Protein AF-0000000067177044 (afdb_homodimer)

InterPro domains:
  IPR000835 MarR-type HTH domain [PF12802] (48-107)
  IPR000835 MarR-type HTH domain [PS50995] (25-156)
  IPR000835 MarR-type HTH domain [SM00347] (41-144)
  IPR036388 Winged helix-like DNA-binding domain superfamily [G3DSA:1.10.10.10] (16-162)
  IPR036390 Winged helix DNA-binding domain superfamily [SSF46785] (15-159)
  IPR039422 Transcription regulators MarR/SlyA-like [PTHR33164] (33-154)

Radius of gyration: 21.57 Å; Cα contacts (8 Å, |Δi|>4): 455; chains: 2; bounding box: 46×56×61 Å

Sequence (340 aa):
MVGMIAGRTAGDMPGLDIAEERSWQNYLDSALRLYATLNRSLVDQHHLTLNDVRLLDYLDKSPTGSARMGDLADRLMSLPSRVTRQIRRLEVQNFVVRGASPEDGRGVVAKITDEGRAAVREAMVTYGQGVRTHFLGRLSRPQIAAMGENCRRISAALKNGAPPAKIGRVMVGMIAGRTAGDMPGLDIAEERSWQNYLDSALRLYATLNRSLVDQHHLTLNDVRLLDYLDKSPTGSARMGDLADRLMSLPSRVTRQIRRLEVQNFVVRGASPEDGRGVVAKITDEGRAAVREAMVTYGQGVRTHFLGRLSRPQIAAMGENCRRISAALKNGAPPAKIGRV

Nearest PDB structures (foldseek):
  3zmd-assembly2_D  TM=9.543E-01  e=7.341E-11  Streptomyces coelicolor
  3zpl-assembly2_E  TM=9.422E-01  e=3.771E-10  Streptomyces coelicolor
  3zpl-assembly2_F  TM=9.545E-01  e=5.678E-10  Streptomyces coelicolor
  3zpl-assembly1_B  TM=9.202E-01  e=4.494E-10  Streptomyces coelicolor
  8ylg-assembly1_B  TM=8.888E-01  e=1.186E-08  Burkholderia thailandensis

Structure (mmCIF, N/CA/C/O backbone):
data_AF-0000000067177044-model_v1
#
loop_
_entity.id
_entity.type
_entity.pdbx_description
1 polymer 'Transcriptional regulator, MarR family protein'
#
loop_
_atom_site.group_PDB
_atom_site.id
_atom_site.type_symbol
_atom_site.label_atom_id
_atom_site.label_alt_id
_atom_site.label_comp_id
_atom_site.label_asym_id
_atom_site.label_entity_id
_atom_site.label_seq_id
_atom_site.pdbx_PDB_ins_code
_atom_site.Cartn_x
_atom_site.Cartn_y
_atom_site.Cartn_z
_atom_site.occupancy
_atom_site.B_iso_or_equiv
_atom_site.auth_seq_id
_atom_site.auth_comp_id
_atom_site.auth_asym_id
_atom_site.auth_atom_id
_atom_site.pdbx_PDB_model_num
ATOM 1 N N . MET A 1 1 ? -11.531 -29.547 -12.43 1 47.31 1 MET A N 1
ATOM 2 C CA . MET A 1 1 ? -12.617 -29.453 -11.461 1 47.31 1 MET A CA 1
ATOM 3 C C . MET A 1 1 ? -12.383 -28.297 -10.5 1 47.31 1 MET A C 1
ATOM 5 O O . MET A 1 1 ? -11.312 -28.188 -9.898 1 47.31 1 MET A O 1
ATOM 9 N N . VAL A 1 2 ? -13.133 -27.203 -10.766 1 61.5 2 VAL A N 1
ATOM 10 C CA . VAL A 1 2 ? -12.945 -26.047 -9.906 1 61.5 2 VAL A CA 1
ATOM 11 C C . VAL A 1 2 ? -13.203 -26.422 -8.453 1 61.5 2 VAL A C 1
ATOM 13 O O . VAL A 1 2 ? -14.25 -26.984 -8.125 1 61.5 2 VAL A O 1
ATOM 16 N N . GLY A 1 3 ? -12.078 -26.625 -7.645 1 74.62 3 GLY A N 1
ATOM 17 C CA . GLY A 1 3 ? -12.188 -27.125 -6.285 1 74.62 3 GLY A CA 1
ATOM 18 C C . GLY A 1 3 ? -13.109 -26.281 -5.414 1 74.62 3 GLY A C 1
ATOM 19 O O . GLY A 1 3 ? -13.609 -25.234 -5.852 1 74.62 3 GLY A O 1
ATOM 20 N N . MET A 1 4 ? -13.844 -26.953 -4.488 1 83.69 4 MET A N 1
ATOM 21 C CA . MET A 1 4 ? -14.75 -26.281 -3.561 1 83.69 4 MET A CA 1
ATOM 22 C C . MET A 1 4 ? -14.031 -25.922 -2.268 1 83.69 4 MET A C 1
ATOM 24 O O . MET A 1 4 ? -13.148 -26.641 -1.814 1 83.69 4 MET A O 1
ATOM 28 N N . ILE A 1 5 ? -14.344 -24.828 -1.747 1 82.19 5 ILE A N 1
ATOM 29 C CA . ILE A 1 5 ? -13.891 -24.375 -0.436 1 82.19 5 ILE A CA 1
ATOM 30 C C . ILE A 1 5 ? -15.086 -24 0.428 1 82.19 5 ILE A C 1
ATOM 32 O O . ILE A 1 5 ? -15.75 -22.984 0.171 1 82.19 5 ILE A O 1
ATOM 36 N N . ALA A 1 6 ? -15.305 -24.781 1.523 1 83.56 6 ALA A N 1
ATOM 37 C CA . ALA A 1 6 ? -16.406 -24.547 2.447 1 83.56 6 ALA A CA 1
ATOM 38 C C . ALA A 1 6 ? -17.719 -24.344 1.691 1 83.56 6 ALA A C 1
ATOM 40 O O . ALA A 1 6 ? -18.453 -23.391 1.959 1 83.56 6 ALA A O 1
ATOM 41 N N . GLY A 1 7 ? -17.969 -25.094 0.681 1 86.62 7 GLY A N 1
ATOM 42 C CA . GLY A 1 7 ? -19.234 -25.094 -0.05 1 86.62 7 GLY A CA 1
ATOM 43 C C . GLY A 1 7 ? -19.281 -24.047 -1.15 1 86.62 7 GLY A C 1
ATOM 44 O O . GLY A 1 7 ? -20.328 -23.812 -1.744 1 86.62 7 GLY A O 1
ATOM 45 N N . ARG A 1 8 ? -18.156 -23.406 -1.364 1 88.56 8 ARG A N 1
ATOM 46 C CA . ARG A 1 8 ? -18.094 -22.359 -2.375 1 88.56 8 ARG A CA 1
ATOM 47 C C . ARG A 1 8 ? -16.984 -22.656 -3.389 1 88.56 8 ARG A C 1
ATOM 49 O O . ARG A 1 8 ? -16.016 -23.328 -3.076 1 88.56 8 ARG A O 1
ATOM 56 N N . THR A 1 9 ? -17.172 -22.062 -4.562 1 92.06 9 THR A N 1
ATOM 57 C CA . THR A 1 9 ? -16.219 -22.328 -5.641 1 92.06 9 THR A CA 1
ATOM 58 C C . THR A 1 9 ? -14.836 -21.766 -5.289 1 92.06 9 THR A C 1
ATOM 60 O O . THR A 1 9 ? -14.711 -20.609 -4.891 1 92.06 9 THR A O 1
ATOM 63 N N . ALA A 1 10 ? -13.852 -22.688 -5.41 1 93 10 ALA A N 1
ATOM 64 C CA . ALA A 1 10 ? -12.477 -22.297 -5.094 1 93 10 ALA A CA 1
ATOM 65 C C . ALA A 1 10 ? -11.961 -21.266 -6.082 1 93 10 ALA A C 1
ATOM 67 O O . ALA A 1 10 ? -12.203 -21.359 -7.285 1 93 10 ALA A O 1
ATOM 68 N N . GLY A 1 11 ? -11.258 -20.234 -5.551 1 92.19 11 GLY A N 1
ATOM 69 C CA . GLY A 1 11 ? -10.555 -19.281 -6.398 1 92.19 11 GLY A CA 1
ATOM 70 C C . GLY A 1 11 ? -9.18 -19.766 -6.816 1 92.19 11 GLY A C 1
ATOM 71 O O . GLY A 1 11 ? -8.828 -20.922 -6.602 1 92.19 11 GLY A O 1
ATOM 72 N N . ASP A 1 12 ? -8.508 -18.891 -7.445 1 90.5 12 ASP A N 1
ATOM 73 C CA . ASP A 1 12 ? -7.156 -19.219 -7.898 1 90.5 12 ASP A CA 1
ATOM 74 C C . ASP A 1 12 ? -6.16 -19.172 -6.742 1 90.5 12 ASP A C 1
ATOM 76 O O . ASP A 1 12 ? -5.152 -19.891 -6.758 1 90.5 12 ASP A O 1
ATOM 80 N N . MET A 1 13 ? -6.473 -18.328 -5.777 1 93.62 13 MET A N 1
ATOM 81 C CA . MET A 1 13 ? -5.621 -18.25 -4.594 1 93.62 13 MET A CA 1
ATOM 82 C C . MET A 1 13 ? -5.922 -19.406 -3.635 1 93.62 13 MET A C 1
ATOM 84 O O . MET A 1 13 ? -7.07 -19.594 -3.227 1 93.62 13 MET A O 1
ATOM 88 N N . PRO A 1 14 ? -4.871 -20.094 -3.293 1 94.06 14 PRO A N 1
ATOM 89 C CA . PRO A 1 14 ? -5.102 -21.25 -2.418 1 94.06 14 PRO A CA 1
ATOM 90 C C . PRO A 1 14 ? -5.828 -20.875 -1.128 1 94.06 14 PRO A C 1
ATOM 92 O O . PRO A 1 14 ? -5.445 -19.906 -0.456 1 94.06 14 PRO A O 1
ATOM 95 N N . GLY A 1 15 ? -6.898 -21.594 -0.844 1 94.25 15 GLY A N 1
ATOM 96 C CA . GLY A 1 15 ? -7.586 -21.469 0.43 1 94.25 15 GLY A CA 1
ATOM 97 C C . GLY A 1 15 ? -8.68 -20.406 0.409 1 94.25 15 GLY A C 1
ATOM 98 O O . GLY A 1 15 ? -9.367 -20.203 1.409 1 94.25 15 GLY A O 1
ATOM 99 N N . LEU A 1 16 ? -8.805 -19.766 -0.754 1 96.75 16 LEU A N 1
ATOM 100 C CA . LEU A 1 16 ? -9.82 -18.719 -0.847 1 96.75 16 LEU A CA 1
ATOM 101 C C . LEU A 1 16 ? -10.875 -19.078 -1.887 1 96.75 16 LEU A C 1
ATOM 103 O O . LEU A 1 16 ? -10.547 -19.594 -2.955 1 96.75 16 LEU A O 1
ATOM 107 N N . ASP A 1 17 ? -12.148 -18.844 -1.501 1 96.25 17 ASP A N 1
ATOM 108 C CA . ASP A 1 17 ? -13.156 -18.969 -2.551 1 96.25 17 ASP A CA 1
ATOM 109 C C . ASP A 1 17 ? -13.141 -17.734 -3.463 1 96.25 17 ASP A C 1
ATOM 111 O O . ASP A 1 17 ? -12.43 -16.766 -3.199 1 96.25 17 ASP A O 1
ATOM 115 N N . ILE A 1 18 ? -13.891 -17.75 -4.527 1 95.81 18 ILE A N 1
ATOM 116 C CA . ILE A 1 18 ? -13.844 -16.75 -5.582 1 95.81 18 ILE A CA 1
ATOM 117 C C . ILE A 1 18 ? -14.195 -15.375 -5.004 1 95.81 18 ILE A C 1
ATOM 119 O O . ILE A 1 18 ? -13.539 -14.375 -5.316 1 95.81 18 ILE A O 1
ATOM 123 N N . ALA A 1 19 ? -15.219 -15.328 -4.125 1 96.06 19 ALA A N 1
ATOM 124 C CA . ALA A 1 19 ? -15.656 -14.062 -3.545 1 96.06 19 ALA A CA 1
ATOM 125 C C . ALA A 1 19 ? -14.594 -13.484 -2.609 1 96.06 19 ALA A C 1
ATOM 127 O O . ALA A 1 19 ? -14.336 -12.281 -2.623 1 96.06 19 ALA A O 1
ATOM 128 N N . GLU A 1 20 ? -14.031 -14.367 -1.847 1 97.5 20 GLU A N 1
ATOM 129 C CA . GLU A 1 20 ? -12.953 -13.961 -0.95 1 97.5 20 GLU A CA 1
ATOM 130 C C . GLU A 1 20 ? -11.758 -13.43 -1.73 1 97.5 20 GLU A C 1
ATOM 132 O O . GLU A 1 20 ? -11.219 -12.375 -1.399 1 97.5 20 GLU A O 1
ATOM 137 N N . GLU A 1 21 ? -11.398 -14.164 -2.725 1 97.56 21 GLU A N 1
ATOM 138 C CA . GLU A 1 21 ? -10.273 -13.781 -3.566 1 97.56 21 GLU A CA 1
ATOM 139 C C . GLU A 1 21 ? -10.523 -12.438 -4.25 1 97.56 21 GLU A C 1
ATOM 141 O O . GLU A 1 21 ? -9.641 -11.578 -4.281 1 97.56 21 GLU A O 1
ATOM 146 N N . ARG A 1 22 ? -11.664 -12.281 -4.762 1 96.81 22 ARG A N 1
ATOM 147 C CA . ARG A 1 22 ? -12.016 -11.055 -5.465 1 96.81 22 ARG A CA 1
ATOM 148 C C . ARG A 1 22 ? -12 -9.859 -4.52 1 96.81 22 ARG A C 1
ATOM 150 O O . ARG A 1 22 ? -11.539 -8.773 -4.883 1 96.81 22 ARG A O 1
ATOM 157 N N . SER A 1 23 ? -12.492 -10.023 -3.312 1 98.25 23 SER A N 1
ATOM 158 C CA . SER A 1 23 ? -12.492 -8.953 -2.326 1 98.25 23 SER A CA 1
ATOM 159 C C . SER A 1 23 ? -11.07 -8.523 -1.977 1 98.25 23 SER A C 1
ATOM 161 O O . SER A 1 23 ? -10.773 -7.332 -1.921 1 98.25 23 SER A O 1
ATOM 163 N N . TRP A 1 24 ? -10.227 -9.492 -1.82 1 98.19 24 TRP A N 1
ATOM 164 C CA . TRP A 1 24 ? -8.828 -9.211 -1.52 1 98.19 24 TRP A CA 1
ATOM 165 C C . TRP A 1 24 ? -8.156 -8.492 -2.684 1 98.19 24 TRP A C 1
ATOM 167 O O . TRP A 1 24 ? -7.473 -7.48 -2.486 1 98.19 24 TRP A O 1
ATOM 177 N N . GLN A 1 25 ? -8.352 -9.016 -3.891 1 96.38 25 GLN A N 1
ATOM 178 C CA . GLN A 1 25 ? -7.727 -8.406 -5.066 1 96.38 25 GLN A CA 1
ATOM 179 C C . GLN A 1 25 ? -8.18 -6.961 -5.242 1 96.38 25 GLN A C 1
ATOM 181 O O . GLN A 1 25 ? -7.359 -6.086 -5.539 1 96.38 25 GLN A O 1
ATOM 186 N N . ASN A 1 26 ? -9.461 -6.715 -5.035 1 97.5 26 ASN A N 1
ATOM 187 C CA . ASN A 1 26 ? -9.977 -5.355 -5.137 1 97.5 26 ASN A CA 1
ATOM 188 C C . ASN A 1 26 ? -9.391 -4.449 -4.059 1 97.5 26 ASN A C 1
ATOM 190 O O . ASN A 1 26 ? -9.062 -3.293 -4.324 1 97.5 26 ASN A O 1
ATOM 194 N N . TYR A 1 27 ? -9.25 -5.004 -2.85 1 98.31 27 TYR A N 1
ATOM 195 C CA . TYR A 1 27 ? -8.656 -4.242 -1.761 1 98.31 27 TYR A CA 1
ATOM 196 C C . TYR A 1 27 ? -7.211 -3.871 -2.082 1 98.31 27 TYR A C 1
ATOM 198 O O . TYR A 1 27 ? -6.844 -2.695 -2.043 1 98.31 27 TYR A O 1
ATOM 206 N N . LEU A 1 28 ? -6.438 -4.852 -2.467 1 96.81 28 LEU A N 1
ATOM 207 C CA . LEU A 1 28 ? -5.02 -4.629 -2.742 1 96.81 28 LEU A CA 1
ATOM 208 C C . LEU A 1 28 ? -4.84 -3.684 -3.926 1 96.81 28 LEU A C 1
ATOM 210 O O . LEU A 1 28 ? -4.027 -2.756 -3.867 1 96.81 28 LEU A O 1
ATOM 214 N N . ASP A 1 29 ? -5.613 -3.918 -4.988 1 94.81 29 ASP A N 1
ATOM 215 C CA . ASP A 1 29 ? -5.531 -3.062 -6.168 1 94.81 29 ASP A CA 1
ATOM 216 C C . ASP A 1 29 ? -5.867 -1.613 -5.82 1 94.81 29 ASP A C 1
ATOM 218 O O . ASP A 1 29 ? -5.168 -0.691 -6.242 1 94.81 29 ASP A O 1
ATOM 222 N N . SER A 1 30 ? -6.934 -1.377 -5.062 1 97.25 30 SER A N 1
ATOM 223 C CA . SER A 1 30 ? -7.316 -0.027 -4.66 1 97.25 30 SER A CA 1
ATOM 224 C C . SER A 1 30 ? -6.227 0.628 -3.82 1 97.25 30 SER A C 1
ATOM 226 O O . SER A 1 30 ? -5.91 1.804 -4.012 1 97.25 30 SER A O 1
ATOM 228 N N . ALA A 1 31 ? -5.656 -0.16 -2.889 1 96.81 31 ALA A N 1
ATOM 229 C CA . ALA A 1 31 ? -4.621 0.364 -2.002 1 96.81 31 ALA A CA 1
ATOM 230 C C . ALA A 1 31 ? -3.387 0.794 -2.793 1 96.81 31 ALA A C 1
ATOM 232 O O . ALA A 1 31 ? -2.869 1.896 -2.596 1 96.81 31 ALA A O 1
ATOM 233 N N . LEU A 1 32 ? -2.926 -0.027 -3.715 1 93.94 32 LEU A N 1
ATOM 234 C CA . LEU A 1 32 ? -1.718 0.241 -4.488 1 93.94 32 LEU A CA 1
ATOM 235 C C . LEU A 1 32 ? -1.943 1.386 -5.469 1 93.94 32 LEU A C 1
ATOM 237 O O . LEU A 1 32 ? -1.104 2.281 -5.59 1 93.94 32 LEU A O 1
ATOM 241 N N . ARG A 1 33 ? -3.072 1.399 -6.121 1 94.25 33 ARG A N 1
ATOM 242 C CA . ARG A 1 33 ? -3.363 2.443 -7.098 1 94.25 33 ARG A CA 1
ATOM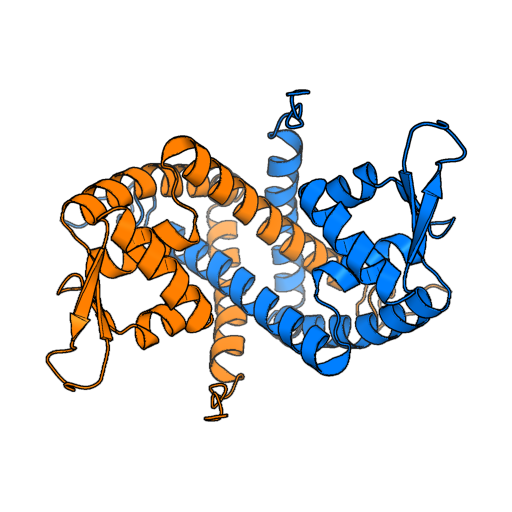 243 C C . ARG A 1 33 ? -3.568 3.791 -6.414 1 94.25 33 ARG A C 1
ATOM 245 O O . ARG A 1 33 ? -3.076 4.816 -6.895 1 94.25 33 ARG A O 1
ATOM 252 N N . LEU A 1 34 ? -4.281 3.766 -5.328 1 96.69 34 LEU A N 1
ATOM 253 C CA . LEU A 1 34 ? -4.539 5.008 -4.605 1 96.69 34 LEU A CA 1
ATOM 254 C C . LEU A 1 34 ? -3.244 5.586 -4.043 1 96.69 34 LEU A C 1
ATOM 256 O O . LEU A 1 34 ? -2.992 6.789 -4.168 1 96.69 34 LEU A O 1
ATOM 260 N N . TYR A 1 35 ? -2.463 4.742 -3.441 1 95.44 35 TYR A N 1
ATOM 261 C CA . TYR A 1 35 ? -1.178 5.195 -2.92 1 95.44 35 TYR A CA 1
ATOM 262 C C . TYR A 1 35 ? -0.325 5.805 -4.027 1 95.44 35 TYR A C 1
ATOM 264 O O . TYR A 1 35 ? 0.216 6.902 -3.869 1 95.44 35 TYR A O 1
ATOM 272 N N . ALA A 1 36 ? -0.236 5.133 -5.168 1 93.56 36 ALA A N 1
ATOM 273 C CA . ALA A 1 36 ? 0.574 5.602 -6.289 1 93.56 36 ALA A CA 1
ATOM 274 C C . ALA A 1 36 ? 0.06 6.938 -6.816 1 93.56 36 ALA A C 1
ATOM 276 O O . ALA A 1 36 ? 0.848 7.84 -7.113 1 93.56 36 ALA A O 1
ATOM 277 N N . THR A 1 37 ? -1.204 7.035 -6.941 1 96 37 THR A N 1
ATOM 278 C CA . THR A 1 37 ? -1.822 8.25 -7.465 1 96 37 THR A CA 1
ATOM 279 C C . THR A 1 37 ? -1.559 9.438 -6.539 1 96 37 THR A C 1
ATOM 281 O O . THR A 1 37 ? -1.145 10.5 -6.992 1 96 37 THR A O 1
ATOM 284 N N . LEU A 1 38 ? -1.763 9.25 -5.242 1 97.62 38 LEU A N 1
ATOM 285 C CA . LEU A 1 38 ? -1.533 10.32 -4.27 1 97.62 38 LEU A CA 1
ATOM 286 C C . LEU A 1 38 ? -0.053 10.68 -4.195 1 97.62 38 LEU A C 1
ATOM 288 O O . LEU A 1 38 ? 0.302 11.852 -4.133 1 97.62 38 LEU A O 1
ATOM 292 N N . ASN A 1 39 ? 0.766 9.656 -4.23 1 96.62 39 ASN A N 1
ATOM 293 C CA . ASN A 1 39 ? 2.207 9.883 -4.195 1 96.62 39 ASN A CA 1
ATOM 294 C C . ASN A 1 39 ? 2.678 10.68 -5.41 1 96.62 39 ASN A C 1
ATOM 296 O O . ASN A 1 39 ? 3.451 11.625 -5.27 1 96.62 39 ASN A O 1
ATOM 300 N N . ARG A 1 40 ? 2.197 10.32 -6.543 1 95.25 40 ARG A N 1
ATOM 301 C CA . ARG A 1 40 ? 2.584 11 -7.773 1 95.25 40 ARG A CA 1
ATOM 302 C C . ARG A 1 40 ? 2.193 12.477 -7.73 1 95.25 40 ARG A C 1
ATOM 304 O O . ARG A 1 40 ? 2.99 13.344 -8.086 1 95.25 40 ARG A O 1
ATOM 311 N N . SER A 1 41 ? 1.023 12.758 -7.305 1 97.44 41 SER A N 1
ATOM 312 C CA . SER A 1 41 ? 0.556 14.133 -7.207 1 97.44 41 SER A CA 1
ATOM 313 C C . SER A 1 41 ? 1.433 14.953 -6.262 1 97.44 41 SER A C 1
ATOM 315 O O . SER A 1 41 ? 1.793 16.094 -6.57 1 97.44 41 SER A O 1
ATOM 317 N N . LEU A 1 42 ? 1.845 14.391 -5.172 1 98.44 42 LEU A N 1
ATOM 318 C CA . LEU A 1 42 ? 2.67 15.07 -4.18 1 98.44 42 LEU A CA 1
ATOM 319 C C . LEU A 1 42 ? 4.082 15.305 -4.711 1 98.44 42 LEU A C 1
ATOM 321 O O . LEU A 1 42 ? 4.645 16.391 -4.543 1 98.44 42 LEU A O 1
ATOM 325 N N . VAL A 1 43 ? 4.59 14.297 -5.375 1 97.81 43 VAL A N 1
ATOM 326 C CA . VAL A 1 43 ? 5.934 14.422 -5.926 1 97.81 43 VAL A CA 1
ATOM 327 C C . VAL A 1 43 ? 5.945 15.469 -7.035 1 97.81 43 VAL A C 1
ATOM 329 O O . VAL A 1 43 ? 6.816 16.344 -7.059 1 97.81 43 VAL A O 1
ATOM 332 N N . ASP A 1 44 ? 4.957 15.367 -7.898 1 97.56 44 ASP A N 1
ATOM 333 C CA . ASP A 1 44 ? 4.898 16.266 -9.047 1 97.56 44 ASP A CA 1
ATOM 334 C C . ASP A 1 44 ? 4.738 17.719 -8.594 1 97.56 44 ASP A C 1
ATOM 336 O O . ASP A 1 44 ? 5.371 18.609 -9.156 1 97.56 44 ASP A O 1
ATOM 340 N N . GLN A 1 45 ? 4.012 17.984 -7.586 1 98.25 45 GLN A N 1
ATOM 341 C CA . GLN A 1 45 ? 3.633 19.344 -7.242 1 98.25 45 GLN A CA 1
ATOM 342 C C . GLN A 1 45 ? 4.531 19.906 -6.141 1 98.25 45 GLN A C 1
ATOM 344 O O . GLN A 1 45 ? 4.766 21.109 -6.078 1 98.25 45 GLN A O 1
ATOM 349 N N . HIS A 1 46 ? 5.07 19 -5.25 1 98.5 46 HIS A N 1
ATOM 350 C CA . HIS A 1 46 ? 5.73 19.516 -4.051 1 98.5 46 HIS A CA 1
ATOM 351 C C . HIS A 1 46 ? 7.125 18.906 -3.895 1 98.5 46 HIS A C 1
ATOM 353 O O . HIS A 1 46 ? 7.871 19.297 -2.99 1 98.5 46 HIS A O 1
ATOM 359 N N . HIS A 1 47 ? 7.457 17.938 -4.723 1 98 47 HIS A N 1
ATOM 360 C CA . HIS A 1 47 ? 8.727 17.219 -4.641 1 98 47 HIS A CA 1
ATOM 361 C C . HIS A 1 47 ? 8.883 16.516 -3.295 1 98 47 HIS A C 1
ATOM 363 O O . HIS A 1 47 ? 9.977 16.5 -2.725 1 98 47 HIS A O 1
ATOM 369 N N . LEU A 1 48 ? 7.781 16.109 -2.713 1 98.62 48 LEU A N 1
ATOM 370 C CA . LEU A 1 48 ? 7.699 15.297 -1.503 1 98.62 48 LEU A CA 1
ATOM 371 C C . LEU A 1 48 ? 6.938 14 -1.766 1 98.62 48 LEU A C 1
ATOM 373 O O . LEU A 1 48 ? 5.906 14.008 -2.443 1 98.62 48 LEU A O 1
ATOM 377 N N . THR A 1 49 ? 7.414 12.875 -1.281 1 97.81 49 THR A N 1
ATOM 378 C CA . THR A 1 49 ? 6.648 11.633 -1.329 1 97.81 49 THR A CA 1
ATOM 379 C C . THR A 1 49 ? 5.527 11.648 -0.293 1 97.81 49 THR A C 1
ATOM 381 O O . THR A 1 49 ? 5.523 12.484 0.61 1 97.81 49 THR A O 1
ATOM 384 N N . LEU A 1 50 ? 4.637 10.742 -0.439 1 97.5 50 LEU A N 1
ATOM 385 C CA . LEU A 1 50 ? 3.584 10.594 0.562 1 97.5 50 LEU A CA 1
ATOM 386 C C . LEU A 1 50 ? 4.18 10.32 1.938 1 97.5 50 LEU A C 1
ATOM 388 O O . LEU A 1 50 ? 3.717 10.867 2.941 1 97.5 50 LEU A O 1
ATOM 392 N N . ASN A 1 51 ? 5.211 9.539 1.964 1 96.69 51 ASN A N 1
ATOM 393 C CA . ASN A 1 51 ? 5.867 9.234 3.23 1 96.69 51 ASN A CA 1
ATOM 394 C C . ASN A 1 51 ? 6.527 10.477 3.832 1 96.69 51 ASN A C 1
ATOM 396 O O . ASN A 1 51 ? 6.562 10.633 5.055 1 96.69 51 ASN A O 1
ATOM 400 N N . ASP A 1 52 ? 7.078 11.328 2.977 1 98.19 52 ASP A N 1
ATOM 401 C CA . ASP A 1 52 ? 7.633 12.594 3.447 1 98.19 52 ASP A CA 1
ATOM 402 C C . ASP A 1 52 ? 6.555 13.461 4.09 1 98.19 52 ASP A C 1
ATOM 404 O O . ASP A 1 52 ? 6.758 14.016 5.172 1 98.19 52 ASP A O 1
ATOM 408 N N . VAL A 1 53 ? 5.461 13.539 3.414 1 98.44 53 VAL A N 1
ATOM 409 C CA . VAL A 1 53 ? 4.355 14.375 3.875 1 98.44 53 VAL A CA 1
ATOM 410 C C . VAL A 1 53 ? 3.828 13.852 5.207 1 98.44 53 VAL A C 1
ATOM 412 O O . VAL A 1 53 ? 3.576 14.625 6.133 1 98.44 53 VAL A O 1
ATOM 415 N N . ARG A 1 54 ? 3.703 12.594 5.328 1 97.12 54 ARG A N 1
ATOM 416 C CA . ARG A 1 54 ? 3.227 11.984 6.566 1 97.12 54 ARG A CA 1
ATOM 417 C C . ARG A 1 54 ? 4.203 12.242 7.711 1 97.12 54 ARG A C 1
ATOM 419 O O . ARG A 1 54 ? 3.785 12.555 8.828 1 97.12 54 ARG A O 1
ATOM 426 N N . LEU A 1 55 ? 5.441 12.117 7.422 1 97.88 55 LEU A N 1
ATOM 427 C CA . LEU A 1 55 ? 6.473 12.359 8.43 1 97.88 55 LEU A CA 1
ATOM 428 C C . LEU A 1 55 ? 6.449 13.812 8.891 1 97.88 55 LEU A C 1
ATOM 430 O O . LEU A 1 55 ? 6.395 14.086 10.086 1 97.88 55 LEU A O 1
ATOM 434 N N . LEU A 1 56 ? 6.488 14.719 7.957 1 98.62 56 LEU A N 1
ATOM 435 C CA . LEU A 1 56 ? 6.516 16.141 8.273 1 98.62 56 LEU A CA 1
ATOM 436 C C . LEU A 1 56 ? 5.234 16.562 8.977 1 98.62 56 LEU A C 1
ATOM 438 O O . LEU A 1 56 ? 5.266 17.422 9.867 1 98.62 56 LEU A O 1
ATOM 442 N N . ASP A 1 57 ? 4.168 15.977 8.547 1 98.12 57 ASP A N 1
ATOM 443 C CA . ASP A 1 57 ? 2.891 16.297 9.18 1 98.12 57 ASP A CA 1
ATOM 444 C C . ASP A 1 57 ? 2.887 15.859 10.648 1 98.12 57 ASP A C 1
ATOM 446 O O . ASP A 1 57 ? 2.361 16.578 11.508 1 98.12 57 ASP A O 1
ATOM 450 N N . TYR A 1 58 ? 3.434 14.734 10.914 1 96.75 58 TYR A N 1
ATOM 451 C CA . TYR A 1 58 ? 3.541 14.258 12.289 1 96.75 58 TYR A CA 1
ATOM 452 C C . TYR A 1 58 ? 4.371 15.211 13.141 1 96.75 58 TYR A C 1
ATOM 454 O O . TYR A 1 58 ? 3.982 15.547 14.258 1 96.75 58 TYR A O 1
ATOM 462 N N . LEU A 1 59 ? 5.449 15.633 12.609 1 98 59 LEU A N 1
ATOM 463 C CA . LEU A 1 59 ? 6.301 16.578 13.328 1 98 59 LEU A CA 1
ATOM 464 C C . LEU A 1 59 ? 5.582 17.906 13.531 1 98 59 LEU A C 1
ATOM 466 O O . LEU A 1 59 ? 5.637 18.484 14.617 1 98 59 LEU A O 1
ATOM 470 N N . ASP A 1 60 ? 4.922 18.359 12.508 1 97.75 60 ASP A N 1
ATOM 471 C CA . ASP A 1 60 ? 4.242 19.656 12.547 1 97.75 60 ASP A CA 1
ATOM 472 C C . ASP A 1 60 ? 3.16 19.672 13.625 1 97.75 60 ASP A C 1
ATOM 474 O O . ASP A 1 60 ? 2.895 20.703 14.234 1 97.75 60 ASP A O 1
ATOM 478 N N . LYS A 1 61 ? 2.607 18.562 13.891 1 94.94 61 LYS A N 1
ATOM 479 C CA . LYS A 1 61 ? 1.494 18.484 14.828 1 94.94 61 LYS A CA 1
ATOM 480 C C . LYS A 1 61 ? 1.985 18.141 16.234 1 94.94 61 LYS A C 1
ATOM 482 O O . LYS A 1 61 ? 1.216 18.188 17.203 1 94.94 61 LYS A O 1
ATOM 487 N N . SER A 1 62 ? 3.182 17.781 16.328 1 94.94 62 SER A N 1
ATOM 488 C CA . SER A 1 62 ? 3.756 17.531 17.641 1 94.94 62 SER A CA 1
ATOM 489 C C . SER A 1 62 ? 3.898 18.828 18.438 1 94.94 62 SER A C 1
ATOM 491 O O . SER A 1 62 ? 4.242 19.875 17.875 1 94.94 62 SER A O 1
ATOM 493 N N . PRO A 1 63 ? 3.691 18.75 19.734 1 93.94 63 PRO A N 1
ATOM 494 C CA . PRO A 1 63 ? 3.779 19.953 20.562 1 93.94 63 PRO A CA 1
ATOM 495 C C . PRO A 1 63 ? 5.133 20.656 20.438 1 93.94 63 PRO A C 1
ATOM 497 O O . PRO A 1 63 ? 5.199 21.875 20.438 1 93.94 63 PRO A O 1
ATOM 500 N N . THR A 1 64 ? 6.23 20 20.281 1 92.88 64 THR A N 1
ATOM 501 C CA . THR A 1 64 ? 7.57 20.562 20.25 1 92.88 64 THR A CA 1
ATOM 502 C C . THR A 1 64 ? 8.086 20.641 18.812 1 92.88 64 THR A C 1
ATOM 504 O O . THR A 1 64 ? 9.195 21.125 18.562 1 92.88 64 THR A O 1
ATOM 507 N N . GLY A 1 65 ? 7.297 20.141 17.859 1 96.94 65 GLY A N 1
ATOM 508 C CA . GLY A 1 65 ? 7.758 20.062 16.484 1 96.94 65 GLY A CA 1
ATOM 509 C C . GLY A 1 65 ? 8.867 19.047 16.297 1 96.94 65 GLY A C 1
ATOM 510 O O . GLY A 1 65 ? 9.633 19.125 15.328 1 96.94 65 GLY A O 1
ATOM 511 N N . SER A 1 66 ? 8.977 18.125 17.281 1 95.94 66 SER A N 1
ATOM 512 C CA . SER A 1 66 ? 10.078 17.172 17.25 1 95.94 66 SER A CA 1
ATOM 513 C C . SER A 1 66 ? 9.602 15.773 17.656 1 95.94 66 SER A C 1
ATOM 515 O O . SER A 1 66 ? 8.523 15.617 18.219 1 95.94 66 SER A O 1
ATOM 517 N N . ALA A 1 67 ? 10.328 14.75 17.203 1 95.88 67 ALA A N 1
ATOM 518 C CA . ALA A 1 67 ? 10.078 13.359 17.578 1 95.88 67 ALA A CA 1
ATOM 519 C C . ALA A 1 67 ? 11.367 12.539 17.547 1 95.88 67 ALA A C 1
ATOM 521 O O . ALA A 1 67 ? 12.266 12.82 16.75 1 95.88 67 ALA A O 1
ATOM 522 N N . ARG A 1 68 ? 11.391 11.547 18.438 1 93.88 68 ARG A N 1
ATOM 523 C CA . ARG A 1 68 ? 12.5 10.602 18.391 1 93.88 68 ARG A CA 1
ATOM 524 C C . ARG A 1 68 ? 12.461 9.781 17.094 1 93.88 68 ARG A C 1
ATOM 526 O O . ARG A 1 68 ? 11.383 9.43 16.609 1 93.88 68 ARG A O 1
ATOM 533 N N . MET A 1 69 ? 13.688 9.453 16.672 1 93.75 69 MET A N 1
ATOM 534 C CA . MET A 1 69 ? 13.805 8.68 15.43 1 93.75 69 MET A CA 1
ATOM 535 C C . MET A 1 69 ? 13.039 7.367 15.539 1 93.75 69 MET A C 1
ATOM 537 O O . MET A 1 69 ? 12.359 6.961 14.586 1 93.75 69 MET A O 1
ATOM 541 N N . GLY A 1 70 ? 13.102 6.719 16.641 1 91.94 70 GLY A N 1
ATOM 542 C CA . GLY A 1 70 ? 12.375 5.477 16.859 1 91.94 70 GLY A CA 1
ATOM 543 C C . GLY A 1 70 ? 10.867 5.648 16.797 1 91.94 70 GLY A C 1
ATOM 544 O O . GLY A 1 70 ? 10.164 4.805 16.25 1 91.94 70 GLY A O 1
ATOM 545 N N . ASP A 1 71 ? 10.391 6.793 17.344 1 92.38 71 ASP A N 1
ATOM 546 C CA . ASP A 1 71 ? 8.961 7.094 17.328 1 92.38 71 ASP A CA 1
ATOM 547 C C . ASP A 1 71 ? 8.477 7.336 15.906 1 92.38 71 ASP A C 1
ATOM 549 O O . ASP A 1 71 ? 7.359 6.945 15.547 1 92.38 71 ASP A O 1
ATOM 553 N N . LEU A 1 72 ? 9.273 7.984 15.125 1 94.69 72 LEU A N 1
ATOM 554 C CA . LEU A 1 72 ? 8.945 8.227 13.719 1 94.69 72 LEU A CA 1
ATOM 555 C C . LEU A 1 72 ? 8.836 6.914 12.953 1 94.69 72 LEU A C 1
ATOM 557 O O . LEU A 1 72 ? 7.902 6.723 12.172 1 94.69 72 LEU A O 1
ATOM 561 N N . ALA A 1 73 ? 9.789 6.023 13.195 1 93.31 73 ALA A N 1
ATOM 562 C CA . ALA A 1 73 ? 9.766 4.719 12.547 1 93.31 73 ALA A CA 1
ATOM 563 C C . ALA A 1 73 ? 8.5 3.945 12.898 1 93.31 73 ALA A C 1
ATOM 565 O O . ALA A 1 73 ? 7.844 3.381 12.023 1 93.31 73 ALA A O 1
ATOM 566 N N . ASP A 1 74 ? 8.102 4 14.188 1 88.38 74 ASP A N 1
ATOM 567 C CA . ASP A 1 74 ? 6.906 3.311 14.656 1 88.38 74 ASP A CA 1
ATOM 568 C C . ASP A 1 74 ? 5.648 3.91 14.039 1 88.38 74 ASP A C 1
ATOM 570 O O . ASP A 1 74 ? 4.777 3.18 13.562 1 88.38 74 ASP A O 1
ATOM 574 N N . ARG A 1 75 ? 5.605 5.211 13.992 1 88.69 75 ARG A N 1
ATOM 575 C CA . ARG A 1 75 ? 4.434 5.922 13.492 1 88.69 75 ARG A CA 1
ATOM 576 C C . ARG A 1 75 ? 4.246 5.684 12 1 88.69 75 ARG A C 1
ATOM 578 O O . ARG A 1 75 ? 3.115 5.551 11.523 1 88.69 75 ARG A O 1
ATOM 585 N N . LEU A 1 76 ? 5.297 5.625 11.281 1 91.38 76 LEU A N 1
ATOM 586 C CA . LEU A 1 76 ? 5.238 5.504 9.828 1 91.38 76 LEU A CA 1
ATOM 587 C C . LEU A 1 76 ? 5.27 4.039 9.406 1 91.38 76 LEU A C 1
ATOM 589 O O . LEU A 1 76 ? 5.242 3.736 8.211 1 91.38 76 LEU A O 1
ATOM 593 N N . MET A 1 77 ? 5.414 3.172 10.391 1 84.25 77 MET A N 1
ATOM 594 C CA . MET A 1 77 ? 5.527 1.747 10.094 1 84.25 77 MET A CA 1
ATOM 595 C C . MET A 1 77 ? 6.656 1.488 9.102 1 84.25 77 MET A C 1
ATOM 597 O O . MET A 1 77 ? 6.465 0.79 8.102 1 84.25 77 MET A O 1
ATOM 601 N N . SER A 1 78 ? 7.766 2.062 9.398 1 89.81 78 SER A N 1
ATOM 602 C CA . SER A 1 78 ? 8.945 2.014 8.539 1 89.81 78 SER A CA 1
ATOM 603 C C . SER A 1 78 ? 10.164 1.502 9.305 1 89.81 78 SER A C 1
ATOM 605 O O . SER A 1 78 ? 10.234 1.622 10.523 1 89.81 78 SER A O 1
ATOM 607 N N . LEU A 1 79 ? 11.109 0.897 8.586 1 87.38 79 LEU A N 1
ATOM 608 C CA . LEU A 1 79 ? 12.383 0.495 9.188 1 87.38 79 LEU A CA 1
ATOM 609 C C . LEU A 1 79 ? 13.188 1.713 9.617 1 87.38 79 LEU A C 1
ATOM 611 O O . LEU A 1 79 ? 13.211 2.727 8.922 1 87.38 79 LEU A O 1
ATOM 615 N N . PRO A 1 80 ? 13.82 1.563 10.773 1 91.81 80 PRO A N 1
ATOM 616 C CA . PRO A 1 80 ? 14.648 2.68 11.242 1 91.81 80 PRO A CA 1
ATOM 617 C C . PRO A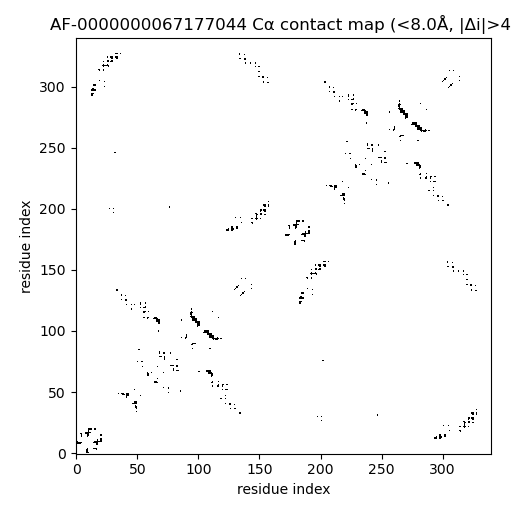 1 80 ? 15.648 3.156 10.195 1 91.81 80 PRO A C 1
ATOM 619 O O . PRO A 1 80 ? 15.867 4.363 10.047 1 91.81 80 PRO A O 1
ATOM 622 N N . SER A 1 81 ? 16.188 2.223 9.469 1 93.88 81 SER A N 1
ATOM 623 C CA . SER A 1 81 ? 17.156 2.57 8.438 1 93.88 81 SER A CA 1
ATOM 624 C C . SER A 1 81 ? 16.531 3.441 7.359 1 93.88 81 SER A C 1
ATOM 626 O O . SER A 1 81 ? 17.172 4.371 6.855 1 93.88 81 SER A O 1
ATOM 628 N N . ARG A 1 82 ? 15.273 3.168 6.992 1 93.44 82 ARG A N 1
ATOM 629 C CA . ARG A 1 82 ? 14.555 3.945 5.984 1 93.44 82 ARG A CA 1
ATOM 630 C C . ARG A 1 82 ? 14.219 5.34 6.504 1 93.44 82 ARG A C 1
ATOM 632 O O . ARG A 1 82 ? 14.328 6.324 5.77 1 93.44 82 ARG A O 1
ATOM 639 N N . VAL A 1 83 ? 13.82 5.402 7.773 1 96.06 83 VAL A N 1
ATOM 640 C CA . VAL A 1 83 ? 13.508 6.688 8.391 1 96.06 83 VAL A CA 1
ATOM 641 C C . VAL A 1 83 ? 14.766 7.551 8.453 1 96.06 83 VAL A C 1
ATOM 643 O O . VAL A 1 83 ? 14.711 8.75 8.188 1 96.06 83 VAL A O 1
ATOM 646 N N . THR A 1 84 ? 15.859 6.926 8.828 1 96.44 84 THR A N 1
ATOM 647 C CA . THR A 1 84 ? 17.125 7.648 8.891 1 96.44 84 THR A CA 1
ATOM 648 C C . THR A 1 84 ? 17.469 8.242 7.527 1 96.44 84 THR A C 1
ATOM 650 O O . THR A 1 84 ? 17.828 9.422 7.434 1 96.44 84 THR A O 1
ATOM 653 N N . ARG A 1 85 ? 17.297 7.473 6.523 1 97.19 85 ARG A N 1
ATOM 654 C CA . ARG A 1 85 ? 17.578 7.949 5.172 1 97.19 85 ARG A CA 1
ATOM 655 C C . ARG A 1 85 ? 16.625 9.055 4.773 1 97.19 85 ARG A C 1
ATOM 657 O O . ARG A 1 85 ? 17.016 10.047 4.152 1 97.19 85 ARG A O 1
ATOM 664 N N . GLN A 1 86 ? 15.43 8.891 5.082 1 97.44 86 GLN A N 1
ATOM 665 C CA . GLN A 1 86 ? 14.398 9.891 4.793 1 97.44 86 GLN A CA 1
ATOM 666 C C . GLN A 1 86 ? 14.695 11.211 5.5 1 97.44 86 GLN A C 1
ATOM 668 O O . GLN A 1 86 ? 14.633 12.273 4.891 1 97.44 86 GLN A O 1
ATOM 673 N N . ILE A 1 87 ? 15.039 11.141 6.738 1 97.94 87 ILE A N 1
ATOM 674 C CA . ILE A 1 87 ? 15.344 12.32 7.539 1 97.94 87 ILE A CA 1
ATOM 675 C C . ILE A 1 87 ? 16.594 13.008 6.988 1 97.94 87 ILE A C 1
ATOM 677 O O . ILE A 1 87 ? 16.641 14.242 6.914 1 97.94 87 ILE A O 1
ATOM 681 N N . ARG A 1 88 ? 17.562 12.234 6.648 1 97.69 88 ARG A N 1
ATOM 682 C CA . ARG A 1 88 ? 18.766 12.805 6.059 1 97.69 88 ARG A CA 1
ATOM 683 C C . ARG A 1 88 ? 18.438 13.602 4.801 1 97.69 88 ARG A C 1
ATOM 685 O O . ARG A 1 88 ? 18.938 14.711 4.609 1 97.69 88 ARG A O 1
ATOM 692 N N . ARG A 1 89 ? 17.609 13.055 3.973 1 98.12 89 ARG A N 1
ATOM 693 C CA . ARG A 1 89 ? 17.203 13.734 2.748 1 98.12 89 ARG A CA 1
ATOM 694 C C . ARG A 1 89 ? 16.453 15.031 3.062 1 98.12 89 ARG A C 1
ATOM 696 O O . ARG A 1 89 ? 16.719 16.062 2.459 1 98.12 89 ARG A O 1
ATOM 703 N N . LEU A 1 90 ? 15.562 14.969 4.004 1 98.5 90 LEU A N 1
ATOM 704 C CA . LEU A 1 90 ? 14.758 16.125 4.383 1 98.5 90 LEU A CA 1
ATOM 705 C C . LEU A 1 90 ? 15.617 17.188 5.059 1 98.5 90 LEU A C 1
ATOM 707 O O . LEU A 1 90 ? 15.328 18.375 4.953 1 98.5 90 LEU A O 1
ATOM 711 N N . GLU A 1 91 ? 16.625 16.734 5.742 1 98.38 91 GLU A N 1
ATOM 712 C CA . GLU A 1 91 ? 17.578 17.656 6.371 1 98.38 91 GLU A CA 1
ATOM 713 C C . GLU A 1 91 ? 18.359 18.438 5.324 1 98.38 91 GLU A C 1
ATOM 715 O O . GLU A 1 91 ? 18.562 19.656 5.469 1 98.38 91 GLU A O 1
ATOM 720 N N . VAL A 1 92 ? 18.781 17.766 4.309 1 98.06 92 VAL A N 1
ATOM 721 C CA . VAL A 1 92 ? 19.484 18.406 3.203 1 98.06 92 VAL A CA 1
ATOM 722 C C . VAL A 1 92 ? 18.594 19.469 2.566 1 98.06 92 VAL A C 1
ATOM 724 O O . VAL A 1 92 ? 19.062 20.516 2.135 1 98.06 92 VAL A O 1
ATOM 727 N N . GLN A 1 93 ? 17.281 19.25 2.586 1 98 93 GLN A N 1
ATOM 728 C CA . GLN A 1 93 ? 16.312 20.172 2.016 1 98 93 GLN A CA 1
ATOM 729 C C . GLN A 1 93 ? 15.914 21.234 3.023 1 98 93 GLN A C 1
ATOM 731 O O . GLN A 1 93 ? 15.07 22.094 2.732 1 98 93 GLN A O 1
ATOM 736 N N . ASN A 1 94 ? 16.453 21.141 4.195 1 98.5 94 ASN A N 1
ATOM 737 C CA . ASN A 1 94 ? 16.234 22.094 5.289 1 98.5 94 ASN A CA 1
ATOM 738 C C . ASN A 1 94 ? 14.812 22.016 5.824 1 98.5 94 ASN A C 1
ATOM 740 O O . ASN A 1 94 ? 14.25 23.016 6.258 1 98.5 94 ASN A O 1
ATOM 744 N N . PHE A 1 95 ? 14.188 20.891 5.754 1 98.81 95 PHE A N 1
ATOM 745 C CA . PHE A 1 95 ? 12.828 20.719 6.254 1 98.81 95 PHE A CA 1
ATOM 746 C C . PHE A 1 95 ? 12.836 20.219 7.695 1 98.81 95 PHE A C 1
ATOM 748 O O . PHE A 1 95 ? 11.852 20.375 8.422 1 98.81 95 PHE A O 1
ATOM 755 N N . VAL A 1 96 ? 13.93 19.547 8.078 1 98.69 96 VAL A N 1
ATOM 756 C CA . VAL A 1 96 ? 14.117 19.062 9.438 1 98.69 96 VAL A CA 1
ATOM 757 C C . VAL A 1 96 ? 15.562 19.297 9.875 1 98.69 96 VAL A C 1
ATOM 759 O O . VAL A 1 96 ? 16.438 19.531 9.047 1 98.69 96 VAL A O 1
ATOM 762 N N . VAL A 1 97 ? 15.758 19.344 11.156 1 98.12 97 VAL A N 1
ATOM 763 C CA . VAL A 1 97 ? 17.078 19.328 11.758 1 98.12 97 VAL A CA 1
ATOM 764 C C . VAL A 1 97 ? 17.172 18.203 12.781 1 98.12 97 VAL A C 1
ATOM 766 O O . VAL A 1 97 ? 16.203 17.906 13.477 1 98.12 97 VAL A O 1
ATOM 769 N N . ARG A 1 98 ? 18.297 17.547 12.805 1 95.94 98 ARG A N 1
ATOM 770 C CA . ARG A 1 98 ? 18.5 16.484 13.789 1 95.94 98 ARG A CA 1
ATOM 771 C C . ARG A 1 98 ? 19.297 17 14.977 1 95.94 98 ARG A C 1
ATOM 773 O O . ARG A 1 98 ? 20.125 17.906 14.844 1 95.94 98 ARG A O 1
ATOM 780 N N . GLY A 1 99 ? 19 16.469 16.047 1 91.12 99 GLY A N 1
ATOM 781 C CA . GLY A 1 99 ? 19.734 16.828 17.25 1 91.12 99 GLY A CA 1
ATOM 782 C C . GLY A 1 99 ? 19.641 15.781 18.344 1 91.12 99 GLY A C 1
ATOM 783 O O . GLY A 1 99 ? 18.906 14.797 18.203 1 91.12 99 GLY A O 1
ATOM 784 N N . ALA A 1 100 ? 20.453 15.938 19.422 1 84.38 100 ALA A N 1
ATOM 785 C CA . ALA A 1 100 ? 20.422 15.023 20.562 1 84.38 100 ALA A CA 1
ATOM 786 C C . ALA A 1 100 ? 19.156 15.234 21.406 1 84.38 100 ALA A C 1
ATOM 788 O O . ALA A 1 100 ? 18.672 16.359 21.531 1 84.38 100 ALA A O 1
ATOM 789 N N . SER A 1 101 ? 18.562 14.102 21.781 1 76.31 101 SER A N 1
ATOM 790 C CA . SER A 1 101 ? 17.406 14.203 22.672 1 76.31 101 SER A CA 1
ATOM 791 C C . SER A 1 101 ? 17.797 14.836 24.016 1 76.31 101 SER A C 1
ATOM 793 O O . SER A 1 101 ? 18.797 14.445 24.625 1 76.31 101 SER A O 1
ATOM 795 N N . PRO A 1 102 ? 17.125 15.828 24.312 1 68.25 102 PRO A N 1
ATOM 796 C CA . PRO A 1 102 ? 17.453 16.438 25.609 1 68.25 102 PRO A CA 1
ATOM 797 C C . PRO A 1 102 ? 17.172 15.5 26.781 1 68.25 102 PRO A C 1
ATOM 799 O O . PRO A 1 102 ? 17.75 15.656 27.859 1 68.25 102 PRO A O 1
ATOM 802 N N . GLU A 1 103 ? 16.25 14.672 26.594 1 65.81 103 GLU A N 1
ATOM 803 C CA . GLU A 1 103 ? 15.766 13.836 27.688 1 65.81 103 GLU A CA 1
ATOM 804 C C . GLU A 1 103 ? 16.719 12.672 27.953 1 65.81 103 GLU A C 1
ATOM 806 O O . GLU A 1 103 ? 16.922 12.281 29.109 1 65.81 103 GLU A O 1
ATOM 811 N N . ASP A 1 104 ? 17.156 11.977 26.969 1 60.84 104 ASP A N 1
ATOM 812 C CA . ASP A 1 104 ? 17.906 10.766 27.281 1 60.84 104 ASP A CA 1
ATOM 813 C C . ASP A 1 104 ? 19.344 10.867 26.797 1 60.84 104 ASP A C 1
ATOM 815 O O . ASP A 1 104 ? 20.156 9.969 27.031 1 60.84 104 ASP A O 1
ATOM 819 N N . GLY A 1 105 ? 19.812 11.93 26.5 1 61.09 105 GLY A N 1
ATOM 820 C CA . GLY A 1 105 ? 21.156 12.164 26 1 61.09 105 GLY A CA 1
ATOM 821 C C . GLY A 1 105 ? 21.562 11.18 24.922 1 61.09 105 GLY A C 1
ATOM 822 O O . GLY A 1 105 ? 22.531 11.406 24.188 1 61.09 105 GLY A O 1
ATOM 823 N N . ARG A 1 106 ? 20.828 10.016 24.797 1 62.84 106 ARG A N 1
ATOM 824 C CA . ARG A 1 106 ? 21.312 8.984 23.891 1 62.84 106 ARG A CA 1
ATOM 825 C C . ARG A 1 106 ? 20.406 8.875 22.672 1 62.84 106 ARG A C 1
ATOM 827 O O . ARG A 1 106 ? 20.797 8.289 21.656 1 62.84 106 ARG A O 1
ATOM 834 N N . GLY A 1 107 ? 19.266 9.578 22.656 1 82 107 GLY A N 1
ATOM 835 C CA . GLY A 1 107 ? 18.453 9.375 21.469 1 82 107 GLY A CA 1
ATOM 836 C C . GLY A 1 107 ? 18.5 10.539 20.5 1 82 107 GLY A C 1
ATOM 837 O O . GLY A 1 107 ? 18.875 11.656 20.875 1 82 107 GLY A O 1
ATOM 838 N N . VAL A 1 108 ? 18.469 10.258 19.219 1 91.06 108 VAL A N 1
ATOM 839 C CA . VAL A 1 108 ? 18.453 11.281 18.172 1 91.06 108 VAL A CA 1
ATOM 840 C C . VAL A 1 108 ? 17.016 11.719 17.891 1 91.06 108 VAL A C 1
ATOM 842 O O . VAL A 1 108 ? 16.109 10.883 17.812 1 91.06 108 VAL A O 1
ATOM 845 N N . VAL A 1 109 ? 16.844 13.094 17.922 1 94.88 109 VAL A N 1
ATOM 846 C CA . VAL A 1 109 ? 15.531 13.656 17.641 1 94.88 109 VAL A CA 1
ATOM 847 C C . VAL A 1 109 ? 15.562 14.398 16.312 1 94.88 109 VAL A C 1
ATOM 849 O O . VAL A 1 109 ? 16.594 14.977 15.938 1 94.88 109 VAL A O 1
ATOM 852 N N . ALA A 1 110 ? 14.453 14.305 15.609 1 97.56 110 ALA A N 1
ATOM 853 C CA . ALA A 1 110 ? 14.211 15.141 14.43 1 97.56 110 ALA A CA 1
ATOM 854 C C . ALA A 1 110 ? 13.234 16.266 14.75 1 97.56 110 ALA A C 1
ATOM 856 O O . ALA A 1 110 ? 12.203 16.047 15.383 1 97.56 110 ALA A O 1
ATOM 857 N N . LYS A 1 111 ? 13.633 17.469 14.344 1 98.06 111 LYS A N 1
ATOM 858 C CA . LYS A 1 111 ? 12.797 18.656 14.555 1 98.06 111 LYS A CA 1
ATOM 859 C C . LYS A 1 111 ? 12.461 19.328 13.227 1 98.06 111 LYS A C 1
ATOM 861 O O . LYS A 1 111 ? 13.344 19.547 12.398 1 98.06 111 LYS A O 1
ATOM 866 N N . ILE A 1 112 ? 11.188 19.625 13.07 1 98.69 112 ILE A N 1
ATOM 867 C CA . ILE A 1 112 ? 10.766 20.281 11.836 1 98.69 112 ILE A CA 1
ATOM 868 C C . ILE A 1 112 ? 11.164 21.75 11.875 1 98.69 112 ILE A C 1
ATOM 870 O O . ILE A 1 112 ? 11.078 22.406 12.922 1 98.69 112 ILE A O 1
ATOM 874 N N . THR A 1 113 ? 11.633 22.297 10.734 1 98.75 113 THR A N 1
ATOM 875 C CA . THR A 1 113 ? 11.961 23.703 10.594 1 98.75 113 THR A CA 1
ATOM 876 C C . THR A 1 113 ? 10.742 24.5 10.156 1 98.75 113 THR A C 1
ATOM 878 O O . THR A 1 113 ? 9.695 23.938 9.844 1 98.75 113 THR A O 1
ATOM 881 N N . ASP A 1 114 ? 10.883 25.891 10.125 1 98.5 114 ASP A N 1
ATOM 882 C CA . ASP A 1 114 ? 9.812 26.734 9.602 1 98.5 114 ASP A CA 1
ATOM 883 C C . ASP A 1 114 ? 9.562 26.453 8.125 1 98.5 114 ASP A C 1
ATOM 885 O O . ASP A 1 114 ? 8.422 26.469 7.668 1 98.5 114 ASP A O 1
ATOM 889 N N . GLU A 1 115 ? 10.617 26.172 7.441 1 98.62 115 GLU A N 1
ATOM 890 C CA . GLU A 1 115 ? 10.5 25.828 6.031 1 98.62 115 GLU A CA 1
ATOM 891 C C . GLU A 1 115 ? 9.773 24.484 5.855 1 98.62 115 GLU A C 1
ATOM 893 O O . GLU A 1 115 ? 8.953 24.328 4.949 1 98.62 115 GLU A O 1
ATOM 898 N N . GLY A 1 116 ? 10.086 23.516 6.703 1 98.81 116 GLY A N 1
ATOM 899 C CA . GLY A 1 116 ? 9.391 22.234 6.691 1 98.81 116 GLY A CA 1
ATOM 900 C C . GLY A 1 116 ? 7.906 22.359 6.969 1 98.81 116 GLY A C 1
ATOM 901 O O . GLY A 1 116 ? 7.09 21.703 6.316 1 98.81 116 GLY A O 1
ATOM 902 N N . ARG A 1 117 ? 7.559 23.25 7.914 1 98.62 117 ARG A N 1
ATOM 903 C CA . ARG A 1 117 ? 6.156 23.484 8.25 1 98.62 117 ARG A CA 1
ATOM 904 C C . ARG A 1 117 ? 5.398 24.078 7.07 1 98.62 117 ARG A C 1
ATOM 906 O O . ARG A 1 117 ? 4.293 23.625 6.75 1 98.62 117 ARG A O 1
ATOM 913 N N . ALA A 1 118 ? 6.043 25.094 6.469 1 98.62 118 ALA A N 1
ATOM 914 C CA . ALA A 1 118 ? 5.414 25.719 5.312 1 98.62 118 ALA A CA 1
ATOM 915 C C . ALA A 1 118 ? 5.207 24.719 4.184 1 98.62 118 ALA A C 1
ATOM 917 O O . ALA A 1 118 ? 4.125 24.641 3.596 1 98.62 118 ALA A O 1
ATOM 918 N N . ALA A 1 119 ? 6.199 23.891 3.928 1 98.69 119 ALA A N 1
ATOM 919 C CA . ALA A 1 119 ? 6.16 22.906 2.846 1 98.69 119 ALA A CA 1
ATOM 920 C C . ALA A 1 119 ? 5.07 21.875 3.09 1 98.69 119 ALA A C 1
ATOM 922 O O . ALA A 1 119 ? 4.293 21.547 2.188 1 98.69 119 ALA A O 1
ATOM 923 N N . VAL A 1 120 ? 4.996 21.375 4.32 1 98.69 120 VAL A N 1
ATOM 924 C CA . VAL A 1 120 ? 4.062 20.281 4.562 1 98.69 120 VAL A CA 1
ATOM 925 C C . VAL A 1 120 ? 2.635 20.812 4.605 1 98.69 120 VAL A C 1
ATOM 927 O O . VAL A 1 120 ? 1.699 20.141 4.172 1 98.69 120 VAL A O 1
ATOM 930 N N . ARG A 1 121 ? 2.434 22 5.07 1 98.19 121 ARG A N 1
ATOM 931 C CA . ARG A 1 121 ? 1.09 22.562 5.113 1 98.19 121 ARG A CA 1
ATOM 932 C C . ARG A 1 121 ? 0.542 22.781 3.705 1 98.19 121 ARG A C 1
ATOM 934 O O . ARG A 1 121 ? -0.636 22.531 3.445 1 98.19 121 ARG A O 1
ATOM 941 N N . GLU A 1 122 ? 1.433 23.203 2.795 1 98.44 122 GLU A N 1
ATOM 942 C CA . GLU A 1 122 ? 1.033 23.312 1.394 1 98.44 122 GLU A CA 1
ATOM 943 C C . GLU A 1 122 ? 0.757 21.938 0.792 1 98.44 122 GLU A C 1
ATOM 945 O O . GLU A 1 122 ? -0.236 21.75 0.084 1 98.44 122 GLU A O 1
ATOM 950 N N . ALA A 1 123 ? 1.591 21 1.059 1 98.75 123 ALA A N 1
ATOM 951 C CA . ALA A 1 123 ? 1.449 19.641 0.52 1 98.75 123 ALA A CA 1
ATOM 952 C C . ALA A 1 123 ? 0.193 18.969 1.061 1 98.75 123 ALA A C 1
ATOM 954 O O . ALA A 1 123 ? -0.443 18.172 0.36 1 98.75 123 ALA A O 1
ATOM 955 N N . MET A 1 124 ? -0.166 19.328 2.295 1 98.5 124 MET A N 1
ATOM 956 C CA . MET A 1 124 ? -1.322 18.703 2.939 1 98.5 124 MET A CA 1
ATOM 957 C C . MET A 1 124 ? -2.615 19.109 2.24 1 98.5 124 MET A C 1
ATOM 959 O O . MET A 1 124 ? -3.578 18.344 2.211 1 98.5 124 MET A O 1
ATOM 963 N N . VAL A 1 125 ? -2.641 20.312 1.69 1 98.44 125 VAL A N 1
ATOM 964 C CA . VAL A 1 125 ? -3.803 20.75 0.925 1 98.44 125 VAL A CA 1
ATOM 965 C C . VAL A 1 125 ? -3.969 19.859 -0.313 1 98.44 125 VAL A C 1
ATOM 967 O O . VAL A 1 125 ? -5.059 19.359 -0.581 1 98.44 125 VAL A O 1
ATOM 970 N N . THR A 1 126 ? -2.871 19.641 -1.029 1 98.5 126 THR A N 1
ATOM 971 C CA . THR A 1 126 ? -2.867 18.766 -2.197 1 98.5 126 THR A CA 1
ATOM 972 C C . THR A 1 126 ? -3.256 17.344 -1.808 1 98.5 126 THR A C 1
ATOM 974 O O . THR A 1 126 ? -4.07 16.719 -2.482 1 98.5 126 THR A O 1
ATOM 977 N N . TYR A 1 127 ? -2.723 16.922 -0.704 1 98.5 127 TYR A N 1
ATOM 978 C CA . TYR A 1 127 ? -2.986 15.57 -0.204 1 98.5 127 TYR A CA 1
ATOM 979 C C . TYR A 1 127 ? -4.465 15.391 0.114 1 98.5 127 TYR A C 1
ATOM 981 O O . TYR A 1 127 ? -5.086 14.414 -0.329 1 98.5 127 TYR A O 1
ATOM 989 N N . GLY A 1 128 ? -5 16.312 0.859 1 98.19 128 GLY A N 1
ATOM 990 C CA . GLY A 1 128 ? -6.41 16.266 1.211 1 98.19 128 GLY A CA 1
ATOM 991 C C . GLY A 1 128 ? -7.328 16.266 0.002 1 98.19 128 GLY A C 1
ATOM 992 O O . GLY A 1 128 ? -8.312 15.516 -0.038 1 98.19 128 GLY A O 1
ATOM 993 N N . GLN A 1 129 ? -6.996 17.078 -0.99 1 98.12 129 GLN A N 1
ATOM 994 C CA . GLN A 1 129 ? -7.781 17.125 -2.221 1 98.12 129 GLN A CA 1
ATOM 995 C C . GLN A 1 129 ? -7.738 15.789 -2.957 1 98.12 129 GLN A C 1
ATOM 997 O O . GLN A 1 129 ? -8.75 15.344 -3.504 1 98.12 129 GLN A O 1
ATOM 1002 N N . GLY A 1 130 ? -6.57 15.203 -2.986 1 98.31 130 GLY A N 1
ATOM 1003 C CA . GLY A 1 130 ? -6.449 13.883 -3.59 1 98.31 130 GLY A CA 1
ATOM 1004 C C . GLY A 1 130 ? -7.293 12.828 -2.898 1 98.31 130 GLY A C 1
ATOM 1005 O O . GLY A 1 130 ? -7.965 12.031 -3.559 1 98.31 130 GLY A O 1
ATOM 1006 N N . VAL A 1 131 ? -7.246 12.844 -1.571 1 98.38 131 VAL A N 1
ATOM 1007 C CA . VAL A 1 131 ? -8.031 11.891 -0.788 1 98.38 131 VAL A CA 1
ATOM 1008 C C . VAL A 1 131 ? -9.523 12.102 -1.066 1 98.38 131 VAL A C 1
ATOM 1010 O O . VAL A 1 131 ? -10.266 11.141 -1.261 1 98.38 131 VAL A O 1
ATOM 1013 N N . ARG A 1 132 ? -9.938 13.375 -1.11 1 97.88 132 ARG A N 1
ATOM 1014 C CA . ARG A 1 132 ? -11.344 13.672 -1.389 1 97.88 132 ARG A CA 1
ATOM 1015 C C . ARG A 1 132 ? -11.742 13.172 -2.773 1 97.88 132 ARG A C 1
ATOM 1017 O O . ARG A 1 132 ? -12.773 12.523 -2.928 1 97.88 132 ARG A O 1
ATOM 1024 N N . THR A 1 133 ? -10.945 13.398 -3.783 1 97.62 133 THR A N 1
ATOM 1025 C CA . THR A 1 133 ? -11.266 13.102 -5.176 1 97.62 133 THR A CA 1
ATOM 1026 C C . THR A 1 133 ? -11.258 11.602 -5.43 1 97.62 133 THR A C 1
ATOM 1028 O O . THR A 1 133 ? -12.18 11.062 -6.039 1 97.62 133 THR A O 1
ATOM 1031 N N . HIS A 1 134 ? -10.289 10.898 -4.871 1 97.56 134 HIS A N 1
ATOM 1032 C CA . HIS A 1 134 ? -10.016 9.547 -5.352 1 97.56 134 HIS A CA 1
ATOM 1033 C C . HIS A 1 134 ? -10.531 8.5 -4.371 1 97.56 134 HIS A C 1
ATOM 1035 O O . HIS A 1 134 ? -10.664 7.324 -4.727 1 97.56 134 HIS A O 1
ATOM 1041 N N . PHE A 1 135 ? -10.742 8.898 -3.156 1 98.25 135 PHE A N 1
ATOM 1042 C CA . PHE A 1 135 ? -11.227 7.969 -2.143 1 98.25 135 PHE A CA 1
ATOM 1043 C C . PHE A 1 135 ? -12.641 8.32 -1.71 1 98.25 135 PHE A C 1
ATOM 1045 O O . PHE A 1 135 ? -13.586 7.598 -2.023 1 98.25 135 PHE A O 1
ATOM 1052 N N . LEU A 1 136 ? -12.82 9.5 -1.154 1 98 136 LEU A N 1
ATOM 1053 C CA . LEU A 1 136 ? -14.102 9.883 -0.572 1 98 136 LEU A CA 1
ATOM 1054 C C . LEU A 1 136 ? -15.148 10.094 -1.658 1 98 136 LEU A C 1
ATOM 1056 O O . LEU A 1 136 ? -16.312 9.688 -1.494 1 98 136 LEU A O 1
ATOM 1060 N N . GLY A 1 137 ? -14.734 10.641 -2.748 1 97.19 137 GLY A N 1
ATOM 1061 C CA . GLY A 1 137 ? -15.656 10.961 -3.824 1 97.19 137 GLY A CA 1
ATOM 1062 C C . GLY A 1 137 ? -16.188 9.734 -4.531 1 97.19 137 GLY A C 1
ATOM 1063 O O . GLY A 1 137 ? -17.125 9.828 -5.328 1 97.19 137 GLY A O 1
ATOM 1064 N N . ARG A 1 138 ? -15.727 8.547 -4.23 1 97 138 ARG A N 1
ATOM 1065 C CA . ARG A 1 138 ? -16.125 7.312 -4.898 1 97 138 ARG A CA 1
ATOM 1066 C C . ARG A 1 138 ? -17.109 6.52 -4.047 1 97 138 ARG A C 1
ATOM 1068 O O . ARG A 1 138 ? -17.625 5.492 -4.488 1 97 138 ARG A O 1
ATOM 1075 N N . LEU A 1 139 ? -17.375 7.004 -2.834 1 97.94 139 LEU A N 1
ATOM 1076 C CA . LEU A 1 139 ? -18.172 6.266 -1.852 1 97.94 139 LEU A CA 1
ATOM 1077 C C . LEU A 1 139 ? -19.25 7.152 -1.25 1 97.94 139 LEU A C 1
ATOM 1079 O O . LEU A 1 139 ? -19.062 8.367 -1.109 1 97.94 139 LEU A O 1
ATOM 1083 N N . SER A 1 140 ? -20.406 6.566 -0.89 1 97.56 140 SER A N 1
ATOM 1084 C CA . SER A 1 140 ? -21.391 7.27 -0.073 1 97.56 140 SER A CA 1
ATOM 1085 C C . SER A 1 140 ? -20.906 7.414 1.367 1 97.56 140 SER A C 1
ATOM 1087 O O . SER A 1 140 ? -19.969 6.738 1.784 1 97.56 140 SER A O 1
ATOM 1089 N N . ARG A 1 141 ? -21.578 8.266 2.119 1 96.06 141 ARG A N 1
ATOM 1090 C CA . ARG A 1 141 ? -21.188 8.508 3.504 1 96.06 141 ARG A CA 1
ATOM 1091 C C . ARG A 1 141 ? -21.25 7.227 4.324 1 96.06 141 ARG A C 1
ATOM 1093 O O . ARG A 1 141 ? -20.344 6.918 5.09 1 96.06 141 ARG A O 1
ATOM 1100 N N . PRO A 1 142 ? -22.328 6.387 4.098 1 96.81 142 PRO A N 1
ATOM 1101 C CA . PRO A 1 142 ? -22.344 5.113 4.824 1 96.81 142 PRO A CA 1
ATOM 1102 C C . PRO A 1 142 ? -21.234 4.172 4.387 1 96.81 142 PRO A C 1
ATOM 1104 O O . PRO A 1 142 ? -20.672 3.439 5.211 1 96.81 142 PRO A O 1
ATOM 1107 N N . GLN A 1 143 ? -20.875 4.203 3.143 1 97.62 143 GLN A N 1
ATOM 1108 C CA . GLN A 1 143 ? -19.781 3.375 2.635 1 97.62 143 GLN A CA 1
ATOM 1109 C C . GLN A 1 143 ? -18.438 3.826 3.201 1 97.62 143 GLN A C 1
ATOM 1111 O O . GLN A 1 143 ? -17.578 2.996 3.518 1 97.62 143 GLN A O 1
ATOM 1116 N N . ILE A 1 144 ? -18.297 5.141 3.389 1 98 144 ILE A N 1
ATOM 1117 C CA . ILE A 1 144 ? -17.078 5.695 3.982 1 98 144 ILE A CA 1
ATOM 1118 C C . ILE A 1 144 ? -16.953 5.223 5.43 1 98 144 ILE A C 1
ATOM 1120 O O . ILE A 1 144 ? -15.883 4.781 5.852 1 98 144 ILE A O 1
ATOM 1124 N N . ALA A 1 145 ? -18.016 5.289 6.102 1 97.38 145 ALA A N 1
ATOM 1125 C CA . ALA A 1 145 ? -18.016 4.863 7.5 1 97.38 145 ALA A CA 1
ATOM 1126 C C . ALA A 1 145 ? -17.703 3.375 7.617 1 97.38 145 ALA A C 1
ATOM 1128 O O . ALA A 1 145 ? -16.922 2.963 8.469 1 97.38 145 ALA A O 1
ATOM 1129 N N . ALA A 1 146 ? -18.297 2.582 6.758 1 97.44 146 ALA A N 1
ATOM 1130 C CA . ALA A 1 146 ? -18.078 1.138 6.762 1 97.44 146 ALA A CA 1
ATOM 1131 C C . ALA A 1 146 ? -16.625 0.806 6.414 1 97.44 146 ALA A C 1
ATOM 1133 O O . ALA A 1 146 ? -16.016 -0.075 7.031 1 97.44 146 ALA A O 1
ATOM 1134 N N . MET A 1 147 ? -16.078 1.485 5.441 1 98.12 147 MET A N 1
ATOM 1135 C CA . MET A 1 147 ? -14.68 1.311 5.066 1 98.12 147 MET A CA 1
ATOM 1136 C C . MET A 1 147 ? -13.766 1.589 6.25 1 98.12 147 MET A C 1
ATOM 1138 O O . MET A 1 147 ? -12.883 0.785 6.559 1 98.12 147 MET A O 1
ATOM 1142 N N . GLY A 1 148 ? -14.008 2.723 6.895 1 98.25 148 GLY A N 1
ATOM 1143 C CA . GLY A 1 148 ? -13.211 3.086 8.055 1 98.25 148 GLY A CA 1
ATOM 1144 C C . GLY A 1 148 ? -13.242 2.039 9.156 1 98.25 148 GLY A C 1
ATOM 1145 O O . GLY A 1 148 ? -12.203 1.66 9.688 1 98.25 148 GLY A O 1
ATOM 1146 N N . GLU A 1 149 ? -14.414 1.575 9.445 1 97.5 149 GLU A N 1
ATOM 1147 C CA . GLU A 1 149 ? -14.586 0.613 10.523 1 97.5 149 GLU A CA 1
ATOM 1148 C C . GLU A 1 149 ? -13.938 -0.723 10.188 1 97.5 149 GLU A C 1
ATOM 1150 O O . GLU A 1 149 ? -13.25 -1.316 11.023 1 97.5 149 GLU A O 1
ATOM 1155 N N . ASN A 1 150 ? -14.172 -1.241 9.008 1 98.06 150 ASN A N 1
ATOM 1156 C CA . ASN A 1 150 ? -13.578 -2.504 8.578 1 98.06 150 ASN A CA 1
ATOM 1157 C C . ASN A 1 150 ? -12.055 -2.436 8.586 1 98.06 150 ASN A C 1
ATOM 1159 O O . ASN A 1 150 ? -11.391 -3.359 9.055 1 98.06 150 ASN A O 1
ATOM 1163 N N . CYS A 1 151 ? -11.516 -1.312 8.125 1 98.31 151 CYS A N 1
ATOM 1164 C CA . CYS A 1 151 ? -10.062 -1.15 8.062 1 98.31 151 CYS A CA 1
ATOM 1165 C C . CYS A 1 151 ? -9.469 -0.987 9.453 1 98.31 151 CYS A C 1
ATOM 1167 O O . CYS A 1 151 ? -8.352 -1.433 9.711 1 98.31 151 CYS A O 1
ATOM 1169 N N . ARG A 1 152 ? -10.211 -0.34 10.344 1 97.5 152 ARG A N 1
ATOM 1170 C CA . ARG A 1 152 ? -9.773 -0.253 11.734 1 97.5 152 ARG A CA 1
ATOM 1171 C C . ARG A 1 152 ? -9.609 -1.642 12.344 1 97.5 152 ARG A C 1
ATOM 1173 O O . ARG A 1 152 ? -8.633 -1.905 13.047 1 97.5 152 ARG A O 1
ATOM 1180 N N . ARG A 1 153 ? -10.523 -2.535 12.078 1 96.5 153 ARG A N 1
ATOM 1181 C CA . ARG A 1 153 ? -10.461 -3.9 12.594 1 96.5 153 ARG A CA 1
ATOM 1182 C C . ARG A 1 153 ? -9.227 -4.625 12.07 1 96.5 153 ARG A C 1
ATOM 1184 O O . ARG A 1 153 ? -8.539 -5.309 12.828 1 96.5 153 ARG A O 1
ATOM 1191 N N . ILE A 1 154 ? -8.953 -4.438 10.82 1 97.19 154 ILE A N 1
ATOM 1192 C CA . ILE A 1 154 ? -7.801 -5.078 10.195 1 97.19 154 ILE A CA 1
ATOM 1193 C C . ILE A 1 154 ? -6.512 -4.547 10.812 1 97.19 154 ILE A C 1
ATOM 1195 O O . ILE A 1 154 ? -5.648 -5.324 11.227 1 97.19 154 ILE A O 1
ATOM 1199 N N . SER A 1 155 ? -6.383 -3.219 10.914 1 95.5 155 SER A N 1
ATOM 1200 C CA . SER A 1 155 ? -5.156 -2.604 11.406 1 95.5 155 SER A CA 1
ATOM 1201 C C . SER A 1 155 ? -4.938 -2.916 12.883 1 95.5 155 SER A C 1
ATOM 1203 O O . SER A 1 155 ? -3.803 -3.139 13.312 1 95.5 155 SER A O 1
ATOM 1205 N N . ALA A 1 156 ? -5.984 -2.943 13.664 1 93.31 156 ALA A N 1
ATOM 1206 C CA . ALA A 1 156 ? -5.887 -3.205 15.102 1 93.31 156 ALA A CA 1
ATOM 1207 C C . ALA A 1 156 ? -5.355 -4.609 15.367 1 93.31 156 ALA A C 1
ATOM 1209 O O . ALA A 1 156 ? -4.562 -4.816 16.281 1 93.31 156 ALA A O 1
ATOM 1210 N N . ALA A 1 157 ? -5.715 -5.516 14.57 1 90.69 157 ALA A N 1
ATOM 1211 C CA . ALA A 1 157 ? -5.273 -6.898 14.734 1 90.69 157 ALA A CA 1
ATOM 1212 C C . ALA A 1 157 ? -3.799 -7.051 14.375 1 90.69 157 ALA A C 1
ATOM 1214 O O . ALA A 1 157 ? -3.121 -7.945 14.883 1 90.69 157 ALA A O 1
ATOM 1215 N N . LEU A 1 158 ? -3.289 -6.207 13.5 1 90.56 158 LEU A N 1
ATOM 1216 C CA . LEU A 1 158 ? -1.903 -6.285 13.055 1 90.56 158 LEU A CA 1
ATOM 1217 C C . LEU A 1 158 ? -0.974 -5.555 14.016 1 90.56 158 LEU A C 1
ATOM 1219 O O . LEU A 1 158 ? 0.231 -5.816 14.039 1 90.56 158 LEU A O 1
ATOM 1223 N N . LYS A 1 159 ? -1.442 -4.578 14.688 1 80.56 159 LYS A N 1
ATOM 1224 C CA . LYS A 1 159 ? -0.657 -3.885 15.703 1 80.56 159 LYS A CA 1
ATOM 1225 C C . LYS A 1 159 ? -0.355 -4.801 16.891 1 80.56 159 LYS A C 1
ATOM 1227 O O . LYS A 1 159 ? 0.741 -4.754 17.453 1 80.56 159 LYS A O 1
ATOM 1232 N N . ASN A 1 160 ? -1.288 -5.602 17.281 1 61.75 160 ASN A N 1
ATOM 1233 C CA . ASN A 1 160 ? -1.169 -6.457 18.469 1 61.75 160 ASN A CA 1
ATOM 1234 C C . ASN A 1 160 ? -0.344 -7.703 18.172 1 61.75 160 ASN A C 1
ATOM 1236 O O . ASN A 1 160 ? 0.156 -8.359 19.078 1 61.75 160 ASN A O 1
ATOM 1240 N N . GLY A 1 161 ? -0.221 -8.25 17.031 1 54.12 161 GLY A N 1
ATOM 1241 C CA . GLY A 1 161 ? 0.458 -9.508 16.75 1 54.12 161 GLY A CA 1
ATOM 1242 C C . GLY A 1 161 ? 1.964 -9.359 16.641 1 54.12 161 GLY A C 1
ATOM 1243 O O . GLY A 1 161 ? 2.693 -10.352 16.656 1 54.12 161 GLY A O 1
ATOM 1244 N N . ALA A 1 162 ? 2.586 -8.477 15.836 1 49.84 162 ALA A N 1
ATOM 1245 C CA . ALA A 1 162 ? 4.027 -8.516 15.594 1 49.84 162 ALA A CA 1
ATOM 1246 C C . ALA A 1 162 ? 4.805 -8.195 16.875 1 49.84 162 ALA A C 1
ATOM 1248 O O . ALA A 1 162 ? 4.602 -7.137 17.469 1 49.84 162 ALA A O 1
ATOM 1249 N N . PRO A 1 163 ? 5.25 -9.172 17.547 1 42.91 163 PRO A N 1
ATOM 1250 C CA . PRO A 1 163 ? 6.207 -8.773 18.594 1 42.91 163 PRO A CA 1
ATOM 1251 C C . PRO A 1 163 ? 7.203 -7.723 18.109 1 42.91 163 PRO A C 1
ATOM 1253 O O . PRO A 1 163 ? 7.492 -7.648 16.906 1 42.91 163 PRO A O 1
ATOM 1256 N N . PRO A 1 164 ? 7.363 -6.59 18.719 1 37.53 164 PRO A N 1
ATOM 1257 C CA . PRO A 1 164 ? 8.414 -5.676 18.266 1 37.53 164 PRO A CA 1
ATOM 1258 C C . PRO A 1 164 ? 9.656 -6.406 17.766 1 37.53 164 PRO A C 1
ATOM 1260 O O . PRO A 1 164 ? 10.031 -7.441 18.312 1 37.53 164 PRO A O 1
ATOM 1263 N N . ALA A 1 165 ? 9.836 -6.465 16.453 1 33.5 165 ALA A N 1
ATOM 1264 C CA . ALA A 1 165 ? 11.109 -7.031 16.016 1 33.5 165 ALA A CA 1
ATOM 1265 C C . ALA A 1 165 ? 12.234 -6.625 16.953 1 33.5 165 ALA A C 1
ATOM 1267 O O . ALA A 1 165 ? 12.5 -5.434 17.141 1 33.5 165 ALA A O 1
ATOM 1268 N N . LYS A 1 166 ? 12.445 -7.238 17.984 1 31.38 166 LYS A N 1
ATOM 1269 C CA . LYS A 1 166 ? 13.742 -7.078 18.641 1 31.38 166 LYS A CA 1
ATOM 1270 C C . LYS A 1 166 ? 14.867 -7.02 17.609 1 31.38 166 LYS A C 1
ATOM 1272 O O . LYS A 1 166 ? 15.117 -7.988 16.891 1 31.38 166 LYS A O 1
ATOM 1277 N N . ILE A 1 167 ? 14.984 -5.922 16.812 1 32.34 167 ILE A N 1
ATOM 1278 C CA . ILE A 1 167 ? 16.234 -5.66 16.109 1 32.34 167 ILE A CA 1
ATOM 1279 C C . ILE A 1 167 ? 17.406 -6.184 16.922 1 32.34 167 ILE A C 1
ATOM 1281 O O . ILE A 1 167 ? 17.672 -5.691 18.016 1 32.34 167 ILE A O 1
ATOM 1285 N N . GLY A 1 168 ? 17.594 -7.352 16.938 1 26.8 168 GLY A N 1
ATOM 1286 C CA . GLY A 1 168 ? 18.797 -7.922 17.516 1 26.8 168 GLY A CA 1
ATOM 1287 C C . GLY A 1 168 ? 20.047 -7.121 17.219 1 26.8 168 GLY A C 1
ATOM 1288 O O . GLY A 1 168 ? 20.172 -6.555 16.125 1 26.8 168 GLY A O 1
ATOM 1289 N N . ARG A 1 169 ? 20.609 -6.414 18.266 1 28.72 169 ARG A N 1
ATOM 1290 C CA . ARG A 1 169 ? 21.984 -5.945 18.188 1 28.72 169 ARG A CA 1
ATOM 1291 C C . ARG A 1 169 ? 22.875 -6.934 17.438 1 28.72 169 ARG A C 1
ATOM 1293 O O . ARG A 1 169 ? 23.047 -8.07 17.891 1 28.72 169 ARG A O 1
ATOM 1300 N N . VAL A 1 170 ? 22.641 -7.094 16.109 1 21.23 170 VAL A N 1
ATOM 1301 C CA . VAL A 1 170 ? 23.781 -7.793 15.523 1 21.23 170 VAL A CA 1
ATOM 1302 C C . VAL A 1 170 ? 25.031 -6.918 15.609 1 21.23 170 VAL A C 1
ATOM 1304 O O . VAL A 1 170 ? 24.953 -5.707 15.391 1 21.23 170 VAL A O 1
ATOM 1307 N N . MET B 1 1 ? -10.664 27.422 17.125 1 47.22 1 MET B N 1
ATOM 1308 C CA . MET B 1 1 ? -12.016 27.078 16.688 1 47.22 1 MET B CA 1
ATOM 1309 C C . MET B 1 1 ? -11.992 25.953 15.672 1 47.22 1 MET B C 1
ATOM 1311 O O . MET B 1 1 ? -11.266 26.016 14.68 1 47.22 1 MET B O 1
ATOM 1315 N N . VAL B 1 2 ? -12.359 24.766 16.172 1 61.56 2 VAL B N 1
ATOM 1316 C CA . VAL B 1 2 ? -12.328 23.625 15.266 1 61.56 2 VAL B CA 1
ATOM 1317 C C . VAL B 1 2 ? -13.234 23.891 14.07 1 61.56 2 VAL B C 1
ATOM 1319 O O . VAL B 1 2 ? -14.414 24.219 14.234 1 61.56 2 VAL B O 1
ATOM 1322 N N . GLY B 1 3 ? -12.609 24.25 12.867 1 74.94 3 GLY B N 1
ATOM 1323 C CA . GLY B 1 3 ? -13.367 24.672 11.703 1 74.94 3 GLY B CA 1
ATOM 1324 C C . GLY B 1 3 ? -14.383 23.641 11.25 1 74.94 3 GLY B C 1
ATOM 1325 O O . GLY B 1 3 ? -14.43 22.531 11.797 1 74.94 3 GLY B O 1
ATOM 1326 N N . MET B 1 4 ? -15.547 24.125 10.758 1 83.88 4 MET B N 1
ATOM 1327 C CA . MET B 1 4 ? -16.609 23.25 10.258 1 83.88 4 MET B CA 1
ATOM 1328 C C . MET B 1 4 ? -16.422 22.984 8.766 1 83.88 4 MET B C 1
ATOM 1330 O O . MET B 1 4 ? -15.977 23.859 8.016 1 83.88 4 MET B O 1
ATOM 1334 N N . ILE B 1 5 ? -16.719 21.828 8.375 1 82.38 5 ILE B N 1
ATOM 1335 C CA . ILE B 1 5 ? -16.766 21.422 6.977 1 82.38 5 ILE B CA 1
ATOM 1336 C C . ILE B 1 5 ? -18.109 20.781 6.672 1 82.38 5 ILE B C 1
ATOM 1338 O O . ILE B 1 5 ? -18.406 19.672 7.141 1 82.38 5 ILE B O 1
ATOM 1342 N N . ALA B 1 6 ? -18.906 21.453 5.793 1 84.06 6 ALA B N 1
ATOM 1343 C CA . ALA B 1 6 ? -20.219 20.969 5.395 1 84.06 6 ALA B CA 1
ATOM 1344 C C . ALA B 1 6 ? -21.047 20.547 6.613 1 84.06 6 ALA B C 1
ATOM 1346 O O . ALA B 1 6 ? -21.625 19.469 6.637 1 84.06 6 ALA B O 1
ATOM 1347 N N . GLY B 1 7 ? -20.984 21.297 7.676 1 86.81 7 GLY B N 1
ATOM 1348 C CA . GLY B 1 7 ? -21.812 21.078 8.859 1 86.81 7 GLY B CA 1
ATOM 1349 C C . GLY B 1 7 ? -21.203 20.094 9.844 1 86.81 7 GLY B C 1
ATOM 1350 O O . GLY B 1 7 ? -21.844 19.703 10.812 1 86.81 7 GLY B O 1
ATOM 1351 N N . ARG B 1 8 ? -20 19.703 9.555 1 89 8 ARG B N 1
ATOM 1352 C CA . ARG B 1 8 ? -19.312 18.719 10.398 1 89 8 ARG B CA 1
ATOM 1353 C C . ARG B 1 8 ? -17.969 19.266 10.883 1 89 8 ARG B C 1
ATOM 1355 O O . ARG B 1 8 ? -17.359 20.094 10.219 1 89 8 ARG B O 1
ATOM 1362 N N . THR B 1 9 ? -17.531 18.703 12 1 92.44 9 THR B N 1
ATOM 1363 C CA . THR B 1 9 ? -16.281 19.188 12.594 1 92.44 9 THR B CA 1
ATOM 1364 C C . THR B 1 9 ? -15.102 18.875 11.68 1 92.44 9 THR B C 1
ATOM 1366 O O . THR B 1 9 ? -14.945 17.75 11.219 1 92.44 9 THR B O 1
ATOM 1369 N N . ALA B 1 10 ? -14.344 19.969 11.414 1 93.25 10 ALA B N 1
ATOM 1370 C CA . ALA B 1 10 ? -13.18 19.828 10.539 1 93.25 10 ALA B CA 1
ATOM 1371 C C . ALA B 1 10 ? -12.117 18.938 11.18 1 93.25 10 ALA B C 1
ATOM 1373 O O . ALA B 1 10 ? -11.859 19.047 12.375 1 93.25 10 ALA B O 1
ATOM 1374 N N . GLY B 1 11 ? -11.523 18.047 10.359 1 92.44 11 GLY B N 1
ATOM 1375 C CA . GLY B 1 11 ? -10.367 17.281 10.797 1 92.44 11 GLY B CA 1
ATOM 1376 C C . GLY B 1 11 ? -9.062 18.016 10.625 1 92.44 11 GLY B C 1
ATOM 1377 O O . GLY B 1 11 ? -9.055 19.219 10.336 1 92.44 11 GLY B O 1
ATOM 1378 N N . ASP B 1 12 ? -8.039 17.312 10.883 1 90.75 12 ASP B N 1
ATOM 1379 C CA . ASP B 1 12 ? -6.707 17.906 10.75 1 90.75 12 ASP B CA 1
ATOM 1380 C C . ASP B 1 12 ? -6.293 18 9.289 1 90.75 12 ASP B C 1
ATOM 1382 O O . ASP B 1 12 ? -5.52 18.875 8.914 1 90.75 12 ASP B O 1
ATOM 1386 N N . MET B 1 13 ? -6.816 17.062 8.508 1 93.81 13 MET B N 1
ATOM 1387 C CA . MET B 1 13 ? -6.535 17.094 7.078 1 93.81 13 MET B CA 1
ATOM 1388 C C . MET B 1 13 ? -7.414 18.125 6.379 1 93.81 13 MET B C 1
ATOM 1390 O O . MET B 1 13 ? -8.641 18.078 6.492 1 93.81 13 MET B O 1
ATOM 1394 N N . PRO B 1 14 ? -6.738 18.984 5.672 1 94.31 14 PRO B N 1
ATOM 1395 C CA . PRO B 1 14 ? -7.52 20.047 5.02 1 94.31 14 PRO B CA 1
ATOM 1396 C C . PRO B 1 14 ? -8.633 19.484 4.133 1 94.31 14 PRO B C 1
ATOM 1398 O O . PRO B 1 14 ? -8.391 18.594 3.32 1 94.31 14 PRO B O 1
ATOM 1401 N N . GLY B 1 15 ? -9.844 19.984 4.348 1 94.44 15 GLY B N 1
ATOM 1402 C CA . GLY B 1 15 ? -10.961 19.688 3.473 1 94.44 15 GLY B CA 1
ATOM 1403 C C . GLY B 1 15 ? -11.734 18.453 3.904 1 94.44 15 GLY B C 1
ATOM 1404 O O . GLY B 1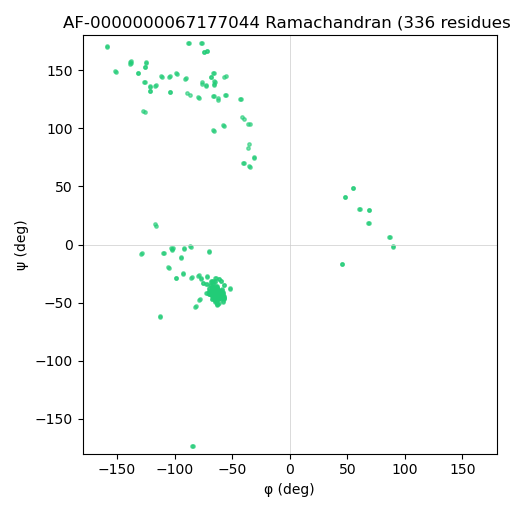 15 ? -12.727 18.078 3.275 1 94.44 15 GLY B O 1
ATOM 1405 N N . LEU B 1 16 ? -11.234 17.828 4.98 1 96.88 16 LEU B N 1
ATOM 1406 C CA . LEU B 1 16 ? -11.914 16.625 5.445 1 96.88 16 LEU B CA 1
ATOM 1407 C C . LEU B 1 16 ? -12.484 16.828 6.84 1 96.88 16 LEU B C 1
ATOM 1409 O O . LEU B 1 16 ? -11.852 17.453 7.695 1 96.88 16 LEU B O 1
ATOM 1413 N N . ASP B 1 17 ? -13.734 16.344 7.02 1 96.38 17 ASP B N 1
ATOM 1414 C CA . ASP B 1 17 ? -14.219 16.312 8.398 1 96.38 17 ASP B CA 1
ATOM 1415 C C . ASP B 1 17 ? -13.602 15.156 9.172 1 96.38 17 ASP B C 1
ATOM 1417 O O . ASP B 1 17 ? -12.891 14.328 8.594 1 96.38 17 ASP B O 1
ATOM 1421 N N . ILE B 1 18 ? -13.828 15.062 10.438 1 95.88 18 ILE B N 1
ATOM 1422 C CA . ILE B 1 18 ? -13.164 14.125 11.336 1 95.88 18 ILE B CA 1
ATOM 1423 C C . ILE B 1 18 ? -13.461 12.695 10.898 1 95.88 18 ILE B C 1
ATOM 1425 O O . ILE B 1 18 ? -12.562 11.852 10.867 1 95.88 18 ILE B O 1
ATOM 1429 N N . ALA B 1 19 ? -14.734 12.43 10.523 1 96.12 19 ALA B N 1
ATOM 1430 C CA . ALA B 1 19 ? -15.133 11.078 10.125 1 96.12 19 ALA B CA 1
ATOM 1431 C C . ALA B 1 19 ? -14.469 10.672 8.812 1 96.12 19 ALA B C 1
ATOM 1433 O O . ALA B 1 19 ? -14 9.539 8.664 1 96.12 19 ALA B O 1
ATOM 1434 N N . GLU B 1 20 ? -14.445 11.609 7.918 1 97.56 20 GLU B N 1
ATOM 1435 C CA . GLU B 1 20 ? -13.781 11.383 6.641 1 97.56 20 GLU B CA 1
ATOM 1436 C C . GLU B 1 20 ? -12.289 11.109 6.828 1 97.56 20 GLU B C 1
ATOM 1438 O O . GLU B 1 20 ? -11.75 10.164 6.262 1 97.56 20 GLU B O 1
ATOM 1443 N N . GLU B 1 21 ? -11.695 11.93 7.617 1 97.62 21 GLU B N 1
ATOM 1444 C CA . GLU B 1 21 ? -10.266 11.805 7.898 1 97.62 21 GLU B CA 1
ATOM 1445 C C . GLU B 1 21 ? -9.961 10.469 8.57 1 97.62 21 GLU B C 1
ATOM 1447 O O . GLU B 1 21 ? -9 9.789 8.195 1 97.62 21 GLU B O 1
ATOM 1452 N N . ARG B 1 22 ? -10.75 10.125 9.492 1 96.88 22 ARG B N 1
ATOM 1453 C CA . ARG B 1 22 ? -10.531 8.883 10.227 1 96.88 22 ARG B CA 1
ATOM 1454 C C . ARG B 1 22 ? -10.688 7.672 9.312 1 96.88 22 ARG B C 1
ATOM 1456 O O . ARG B 1 22 ? -9.93 6.711 9.414 1 96.88 22 ARG B O 1
ATOM 1463 N N . SER B 1 23 ? -11.664 7.703 8.43 1 98.25 23 SER B N 1
ATOM 1464 C CA . SER B 1 23 ? -11.867 6.605 7.488 1 98.25 23 SER B CA 1
ATOM 1465 C C . SER B 1 23 ? -10.664 6.438 6.566 1 98.25 23 SER B C 1
ATOM 1467 O O . SER B 1 23 ? -10.203 5.32 6.34 1 98.25 23 SER B O 1
ATOM 1469 N N . TRP B 1 24 ? -10.156 7.527 6.105 1 98.19 24 TRP B N 1
ATOM 1470 C CA . TRP B 1 24 ? -8.977 7.5 5.246 1 98.19 24 TRP B CA 1
ATOM 1471 C C . TRP B 1 24 ? -7.766 6.965 6 1 98.19 24 TRP B C 1
ATOM 1473 O O . TRP B 1 24 ? -7.051 6.094 5.496 1 98.19 24 TRP B O 1
ATOM 1483 N N . GLN B 1 25 ? -7.543 7.492 7.203 1 96.44 25 GLN B N 1
ATOM 1484 C CA . GLN B 1 25 ? -6.391 7.062 7.988 1 96.44 25 GLN B CA 1
ATOM 1485 C C . GLN B 1 25 ? -6.449 5.562 8.281 1 96.44 25 GLN B C 1
ATOM 1487 O O . GLN B 1 25 ? -5.438 4.867 8.172 1 96.44 25 GLN B O 1
ATOM 1492 N N . ASN B 1 26 ? -7.641 5.082 8.609 1 97.5 26 ASN B N 1
ATOM 1493 C CA . ASN B 1 26 ? -7.805 3.656 8.859 1 97.5 26 ASN B CA 1
ATOM 1494 C C . ASN B 1 26 ? -7.562 2.832 7.598 1 97.5 26 ASN B C 1
ATOM 1496 O O . ASN B 1 26 ? -6.945 1.767 7.656 1 97.5 26 ASN B O 1
ATOM 1500 N N . TYR B 1 27 ? -8.031 3.348 6.461 1 98.31 27 TYR B N 1
ATOM 1501 C CA . TYR B 1 27 ? -7.805 2.664 5.195 1 98.31 27 TYR B CA 1
ATOM 1502 C C . TYR B 1 27 ? -6.316 2.584 4.875 1 98.31 27 TYR B C 1
ATOM 1504 O O . TYR B 1 27 ? -5.785 1.496 4.641 1 98.31 27 TYR B O 1
ATOM 1512 N N . LEU B 1 28 ? -5.648 3.697 4.941 1 96.81 28 LEU B N 1
ATOM 1513 C CA . LEU B 1 28 ? -4.23 3.754 4.598 1 96.81 28 LEU B CA 1
ATOM 1514 C C . LEU B 1 28 ? -3.406 2.908 5.562 1 96.81 28 LEU B C 1
ATOM 1516 O O . LEU B 1 28 ? -2.535 2.146 5.137 1 96.81 28 LEU B O 1
ATOM 1520 N N . ASP B 1 29 ? -3.705 3.039 6.855 1 94.81 29 ASP B N 1
ATOM 1521 C CA . ASP B 1 29 ? -2.986 2.262 7.859 1 94.81 29 ASP B CA 1
ATOM 1522 C C . ASP B 1 29 ? -3.158 0.763 7.621 1 94.81 29 ASP B C 1
ATOM 1524 O O . ASP B 1 29 ? -2.186 0.006 7.676 1 94.81 29 ASP B O 1
ATOM 1528 N N . SER B 1 30 ? -4.379 0.303 7.375 1 97.25 30 SER B N 1
ATOM 1529 C CA . SER B 1 30 ? -4.633 -1.11 7.113 1 97.25 30 SER B CA 1
ATOM 1530 C C . SER B 1 30 ? -3.889 -1.584 5.871 1 97.25 30 SER B C 1
ATOM 1532 O O . SER B 1 30 ? -3.303 -2.67 5.867 1 97.25 30 SER B O 1
ATOM 1534 N N . ALA B 1 31 ? -3.914 -0.744 4.816 1 96.81 31 ALA B N 1
ATOM 1535 C CA . ALA B 1 31 ? -3.26 -1.102 3.561 1 96.81 31 ALA B CA 1
ATOM 1536 C C . ALA B 1 31 ? -1.754 -1.262 3.754 1 96.81 31 ALA B C 1
ATOM 1538 O O . ALA B 1 31 ? -1.168 -2.254 3.316 1 96.81 31 ALA B O 1
ATOM 1539 N N . LEU B 1 32 ? -1.116 -0.328 4.438 1 93.88 32 LEU B N 1
ATOM 1540 C CA . LEU B 1 32 ? 0.33 -0.336 4.629 1 93.88 32 LEU B CA 1
ATOM 1541 C C . LEU B 1 32 ? 0.748 -1.463 5.566 1 93.88 32 LEU B C 1
ATOM 1543 O O . LEU B 1 32 ? 1.713 -2.18 5.293 1 93.88 32 LEU B O 1
ATOM 1547 N N . ARG B 1 33 ? 0.008 -1.657 6.625 1 94.19 33 ARG B N 1
ATOM 1548 C CA . ARG B 1 33 ? 0.347 -2.697 7.59 1 94.19 33 ARG B CA 1
ATOM 1549 C C . ARG B 1 33 ? 0.134 -4.086 7 1 94.19 33 ARG B C 1
ATOM 1551 O O . ARG B 1 33 ? 0.959 -4.98 7.188 1 94.19 33 ARG B O 1
ATOM 1558 N N . LEU B 1 34 ? -0.954 -4.242 6.305 1 96.62 34 LEU B N 1
ATOM 1559 C CA . LEU B 1 34 ? -1.247 -5.535 5.703 1 96.62 34 LEU B CA 1
ATOM 1560 C C . LEU B 1 34 ? -0.214 -5.883 4.637 1 96.62 34 LEU B C 1
ATOM 1562 O O . LEU B 1 34 ? 0.291 -7.008 4.598 1 96.62 34 LEU B O 1
ATOM 1566 N N . TYR B 1 35 ? 0.079 -4.93 3.793 1 95.38 35 TYR B N 1
ATOM 1567 C CA . TYR B 1 35 ? 1.095 -5.156 2.77 1 95.38 35 TYR B CA 1
ATOM 1568 C C . TYR B 1 35 ? 2.426 -5.551 3.398 1 95.38 35 TYR B C 1
ATOM 1570 O O . TYR B 1 35 ? 3.047 -6.531 2.986 1 95.38 35 TYR B O 1
ATOM 1578 N N . ALA B 1 36 ? 2.848 -4.828 4.434 1 93.44 36 ALA B N 1
ATOM 1579 C CA . ALA B 1 36 ? 4.121 -5.094 5.098 1 93.44 36 ALA B CA 1
ATOM 1580 C C . ALA B 1 36 ? 4.129 -6.48 5.734 1 93.44 36 ALA B C 1
ATOM 1582 O O . ALA B 1 36 ? 5.121 -7.203 5.648 1 93.44 36 ALA B O 1
ATOM 1583 N N . THR B 1 37 ? 3.066 -6.809 6.375 1 95.88 37 THR B N 1
ATOM 1584 C CA . THR B 1 37 ? 2.955 -8.094 7.055 1 95.88 37 THR B CA 1
ATOM 1585 C C . THR B 1 37 ? 3.029 -9.242 6.051 1 95.88 37 THR B C 1
ATOM 1587 O O . THR B 1 37 ? 3.781 -10.195 6.25 1 95.88 37 THR B O 1
ATOM 1590 N N . LEU B 1 38 ? 2.279 -9.156 4.961 1 97.56 38 LEU B N 1
ATOM 1591 C CA . LEU B 1 38 ? 2.279 -10.195 3.939 1 97.56 38 LEU B CA 1
ATOM 1592 C C . LEU B 1 38 ? 3.635 -10.273 3.244 1 97.56 38 LEU B C 1
ATOM 1594 O O . LEU B 1 38 ? 4.145 -11.367 2.992 1 97.56 38 LEU B O 1
ATOM 1598 N N . ASN B 1 39 ? 4.195 -9.117 2.975 1 96.56 39 ASN B N 1
ATOM 1599 C CA . ASN B 1 39 ? 5.508 -9.078 2.338 1 96.56 39 ASN B CA 1
ATOM 1600 C C . ASN B 1 39 ? 6.574 -9.719 3.217 1 96.56 39 ASN B C 1
ATOM 1602 O O . ASN B 1 39 ? 7.383 -10.516 2.732 1 96.56 39 ASN B O 1
ATOM 1606 N N . ARG B 1 40 ? 6.547 -9.414 4.469 1 95.19 40 ARG B N 1
ATOM 1607 C CA . ARG B 1 40 ? 7.527 -9.961 5.402 1 95.19 40 ARG B CA 1
ATOM 1608 C C . ARG B 1 40 ? 7.438 -11.477 5.461 1 95.19 40 ARG B C 1
ATOM 1610 O O . ARG B 1 40 ? 8.461 -12.172 5.418 1 95.19 40 ARG B O 1
ATOM 1617 N N . SER B 1 41 ? 6.277 -11.992 5.543 1 97.44 41 SER B N 1
ATOM 1618 C CA . SER B 1 41 ? 6.078 -13.438 5.59 1 97.44 41 SER B CA 1
ATOM 1619 C C . SER B 1 41 ? 6.621 -14.117 4.332 1 97.44 41 SER B C 1
ATOM 1621 O O . SER B 1 41 ? 7.281 -15.148 4.414 1 97.44 41 SER B O 1
ATOM 1623 N N . LEU B 1 42 ? 6.426 -13.539 3.191 1 98.44 42 LEU B N 1
ATOM 1624 C CA . LEU B 1 42 ? 6.879 -14.086 1.918 1 98.44 42 LEU B CA 1
ATOM 1625 C C . LEU B 1 42 ? 8.398 -14.031 1.811 1 98.44 42 LEU B C 1
ATOM 1627 O O . LEU B 1 42 ? 9.031 -15 1.384 1 98.44 42 LEU B O 1
ATOM 1631 N N . VAL B 1 43 ? 8.938 -12.922 2.246 1 97.81 43 VAL B N 1
ATOM 1632 C CA . VAL B 1 43 ? 10.391 -12.766 2.189 1 97.81 43 VAL B CA 1
ATOM 1633 C C . VAL B 1 43 ? 11.055 -13.758 3.148 1 97.81 43 VAL B C 1
ATOM 1635 O O . VAL B 1 43 ? 12 -14.453 2.773 1 97.81 43 VAL B O 1
ATOM 1638 N N . ASP B 1 44 ? 10.508 -13.812 4.344 1 97.56 44 ASP B N 1
ATOM 1639 C CA . ASP B 1 44 ? 11.094 -14.664 5.375 1 97.56 44 ASP B CA 1
ATOM 1640 C C . ASP B 1 44 ? 11.039 -16.141 4.973 1 97.56 44 ASP B C 1
ATOM 1642 O O . ASP B 1 44 ? 12 -16.875 5.18 1 97.56 44 ASP B O 1
ATOM 1646 N N . GLN B 1 45 ? 10.023 -16.562 4.344 1 98.25 45 GLN B N 1
ATOM 1647 C CA . GLN B 1 45 ? 9.797 -17.984 4.129 1 98.25 45 GLN B CA 1
ATOM 1648 C C . GLN B 1 45 ? 10.242 -18.422 2.734 1 98.25 45 GLN B C 1
ATOM 1650 O O . GLN B 1 45 ? 10.656 -19.562 2.531 1 98.25 45 GLN B O 1
ATOM 1655 N N . HIS B 1 46 ? 10.195 -17.469 1.737 1 98.5 46 HIS B N 1
ATOM 1656 C CA . HIS B 1 46 ? 10.391 -17.891 0.354 1 98.5 46 HIS B CA 1
ATOM 1657 C C . HIS B 1 46 ? 11.453 -17.047 -0.336 1 98.5 46 HIS B C 1
ATOM 1659 O O . HIS B 1 46 ? 11.82 -17.312 -1.482 1 98.5 46 HIS B O 1
ATOM 1665 N N . HIS B 1 47 ? 11.898 -15.992 0.317 1 98 47 HIS B N 1
ATOM 1666 C CA . HIS B 1 47 ? 12.867 -15.055 -0.246 1 98 47 HIS B CA 1
ATOM 1667 C C . HIS B 1 47 ? 12.32 -14.391 -1.503 1 98 47 HIS B C 1
ATOM 1669 O O . HIS B 1 47 ? 13.055 -14.18 -2.471 1 98 47 HIS B O 1
ATOM 1675 N N . LEU B 1 48 ? 11.023 -14.211 -1.565 1 98.62 48 LEU B N 1
ATOM 1676 C CA . LEU B 1 48 ? 10.297 -13.477 -2.6 1 98.62 48 LEU B CA 1
ATOM 1677 C C . LEU B 1 48 ? 9.492 -12.336 -1.994 1 98.62 48 LEU B C 1
ATOM 1679 O O . LEU B 1 48 ? 8.844 -12.508 -0.955 1 98.62 48 LEU B O 1
ATOM 1683 N N . THR B 1 49 ? 9.516 -11.156 -2.582 1 97.75 49 THR B N 1
ATOM 1684 C CA . THR B 1 49 ? 8.625 -10.078 -2.174 1 97.75 49 THR B CA 1
ATOM 1685 C C . THR B 1 49 ? 7.199 -10.336 -2.656 1 97.75 49 THR B C 1
ATOM 1687 O O . THR B 1 49 ? 6.977 -11.203 -3.51 1 97.75 49 THR B O 1
ATOM 1690 N N . LEU B 1 50 ? 6.297 -9.609 -2.115 1 97.44 50 LEU B N 1
ATOM 1691 C CA . LEU B 1 50 ? 4.918 -9.703 -2.586 1 97.44 50 LEU B CA 1
ATOM 1692 C C . LEU B 1 50 ? 4.828 -9.375 -4.074 1 97.44 50 LEU B C 1
ATOM 1694 O O . LEU B 1 50 ? 4.105 -10.047 -4.816 1 97.44 50 LEU B O 1
ATOM 1698 N N . ASN B 1 51 ? 5.594 -8.43 -4.496 1 96.62 51 ASN B N 1
ATOM 1699 C CA . ASN B 1 51 ? 5.594 -8.062 -5.906 1 96.62 51 ASN B CA 1
ATOM 1700 C C . ASN B 1 51 ? 6.168 -9.172 -6.777 1 96.62 51 ASN B C 1
ATOM 1702 O O . ASN B 1 51 ? 5.723 -9.375 -7.906 1 96.62 51 ASN B O 1
ATOM 1706 N N . ASP B 1 52 ? 7.172 -9.875 -6.262 1 98.12 52 ASP B N 1
ATOM 1707 C CA . ASP B 1 52 ? 7.703 -11.031 -6.969 1 98.12 52 ASP B CA 1
ATOM 1708 C C . ASP B 1 52 ? 6.637 -12.109 -7.141 1 98.12 52 ASP B C 1
ATOM 1710 O O . ASP B 1 52 ? 6.473 -12.656 -8.234 1 98.12 52 ASP B O 1
ATOM 1714 N N . VAL B 1 53 ? 5.957 -12.367 -6.074 1 98.44 53 VAL B N 1
ATOM 1715 C CA . VAL B 1 53 ? 4.941 -13.414 -6.07 1 98.44 53 VAL B CA 1
ATOM 1716 C C . VAL B 1 53 ? 3.818 -13.047 -7.043 1 98.44 53 VAL B C 1
ATOM 1718 O O . VAL B 1 53 ? 3.354 -13.891 -7.812 1 98.44 53 VAL B O 1
ATOM 1721 N N . ARG B 1 54 ? 3.426 -11.828 -7.047 1 97.12 54 ARG B N 1
ATOM 1722 C CA . ARG B 1 54 ? 2.377 -11.375 -7.953 1 97.12 54 ARG B CA 1
ATOM 1723 C C . ARG B 1 54 ? 2.818 -11.492 -9.406 1 97.12 54 ARG B C 1
ATOM 1725 O O . ARG B 1 54 ? 2.043 -11.922 -10.266 1 97.12 54 ARG B O 1
ATOM 1732 N N . LEU B 1 55 ? 4.02 -11.117 -9.664 1 97.88 55 LEU B N 1
ATOM 1733 C CA . LEU B 1 55 ? 4.562 -11.211 -11.016 1 97.88 55 LEU B CA 1
ATOM 1734 C C . LEU B 1 55 ? 4.625 -12.656 -11.484 1 97.88 55 LEU B C 1
ATOM 1736 O O . LEU B 1 55 ? 4.129 -12.984 -12.562 1 97.88 55 LEU B O 1
ATOM 1740 N N . LEU B 1 56 ? 5.203 -13.508 -10.688 1 98.62 56 LEU B N 1
ATOM 1741 C CA . LEU B 1 56 ? 5.363 -14.914 -11.039 1 98.62 56 LEU B CA 1
ATOM 1742 C C . LEU B 1 56 ? 4.008 -15.594 -11.172 1 98.62 56 LEU B C 1
ATOM 1744 O O . LEU B 1 56 ? 3.826 -16.469 -12.023 1 98.62 56 LEU B O 1
ATOM 1748 N N . ASP B 1 57 ? 3.133 -15.203 -10.297 1 98.06 57 ASP B N 1
ATOM 1749 C CA . ASP B 1 57 ? 1.791 -15.773 -10.359 1 98.06 57 ASP B CA 1
ATOM 1750 C C . ASP B 1 57 ? 1.102 -15.414 -11.672 1 98.06 57 ASP B C 1
ATOM 1752 O O . ASP B 1 57 ? 0.41 -16.25 -12.266 1 98.06 57 ASP B O 1
ATOM 1756 N N . TYR B 1 58 ? 1.262 -14.211 -12.109 1 96.75 58 TYR B N 1
ATOM 1757 C CA . TYR B 1 58 ? 0.701 -13.773 -13.383 1 96.75 58 TYR B CA 1
ATOM 1758 C C . TYR B 1 58 ? 1.265 -14.594 -14.539 1 96.75 58 TYR B C 1
ATOM 1760 O O . TYR B 1 58 ? 0.519 -15.047 -15.414 1 96.75 58 TYR B O 1
ATOM 1768 N N . LEU B 1 59 ? 2.527 -14.781 -14.523 1 98.06 59 LEU B N 1
ATOM 1769 C CA . LEU B 1 59 ? 3.16 -15.586 -15.57 1 98.06 59 LEU B CA 1
ATOM 1770 C C . LEU B 1 59 ? 2.682 -17.031 -15.516 1 98.06 59 LEU B C 1
ATOM 1772 O O . LEU B 1 59 ? 2.387 -17.625 -16.547 1 98.06 59 LEU B O 1
ATOM 1776 N N . ASP B 1 60 ? 2.605 -17.562 -14.328 1 97.75 60 ASP B N 1
ATOM 1777 C CA . ASP B 1 60 ? 2.223 -18.953 -14.133 1 97.75 60 ASP B CA 1
ATOM 1778 C C . ASP B 1 60 ? 0.815 -19.203 -14.664 1 97.75 60 ASP B C 1
ATOM 1780 O O . ASP B 1 60 ? 0.523 -20.297 -15.156 1 97.75 60 ASP B O 1
ATOM 1784 N N . LYS B 1 61 ? 0.009 -18.25 -14.633 1 95 61 LYS B N 1
ATOM 1785 C CA . LYS B 1 61 ? -1.388 -18.406 -15.031 1 95 61 LYS B CA 1
ATOM 1786 C C . LYS B 1 61 ? -1.592 -18.031 -16.5 1 95 61 LYS B C 1
ATOM 1788 O O . LYS B 1 61 ? -2.664 -18.266 -17.062 1 95 61 LYS B O 1
ATOM 1793 N N . SER B 1 62 ? -0.633 -17.453 -17.047 1 94.94 62 SER B N 1
ATOM 1794 C CA . SER B 1 62 ? -0.713 -17.156 -18.469 1 94.94 62 SER B CA 1
ATOM 1795 C C . SER B 1 62 ? -0.677 -18.422 -19.312 1 94.94 62 SER B C 1
ATOM 1797 O O . SER B 1 62 ? 0.054 -19.359 -18.984 1 94.94 62 SER B O 1
ATOM 1799 N N . PRO B 1 63 ? -1.417 -18.422 -20.406 1 93.94 63 PRO B N 1
ATOM 1800 C CA . PRO B 1 63 ? -1.457 -19.625 -21.234 1 93.94 63 PRO B CA 1
ATOM 1801 C C . PRO B 1 63 ? -0.074 -20.062 -21.719 1 93.94 63 PRO B C 1
ATOM 1803 O O . PRO B 1 63 ? 0.215 -21.25 -21.797 1 93.94 63 PRO B O 1
ATOM 1806 N N . THR B 1 64 ? 0.836 -19.203 -22.016 1 92.88 64 THR B N 1
ATOM 1807 C CA . THR B 1 64 ? 2.152 -19.516 -22.562 1 92.88 64 THR B CA 1
ATOM 1808 C C . THR B 1 64 ? 3.219 -19.453 -21.469 1 92.88 64 THR B C 1
ATOM 1810 O O . THR B 1 64 ? 4.398 -19.703 -21.719 1 92.88 64 THR B O 1
ATOM 1813 N N . GLY B 1 65 ? 2.822 -19.078 -20.25 1 96.94 65 GLY B N 1
ATOM 1814 C CA . GLY B 1 65 ? 3.789 -18.859 -19.188 1 96.94 65 GLY B CA 1
ATOM 1815 C C . GLY B 1 65 ? 4.676 -17.656 -19.422 1 96.94 65 GLY B C 1
ATOM 1816 O O . GLY B 1 65 ? 5.773 -17.562 -18.875 1 96.94 65 GLY B O 1
ATOM 1817 N N . SER B 1 66 ? 4.203 -16.781 -20.328 1 96 66 SER B N 1
ATOM 1818 C CA . SER B 1 66 ? 5.016 -15.633 -20.719 1 96 66 SER B CA 1
ATOM 1819 C C . SER B 1 66 ? 4.172 -14.359 -20.828 1 96 66 SER B C 1
ATOM 1821 O O . SER B 1 66 ? 2.943 -14.43 -20.891 1 96 66 SER B O 1
ATOM 1823 N N . ALA B 1 67 ? 4.805 -13.203 -20.688 1 95.88 67 ALA B N 1
ATOM 1824 C CA . ALA B 1 67 ? 4.168 -11.898 -20.859 1 95.88 67 ALA B CA 1
ATOM 1825 C C . ALA B 1 67 ? 5.18 -10.852 -21.328 1 95.88 67 ALA B C 1
ATOM 1827 O O . ALA B 1 67 ? 6.363 -10.938 -20.984 1 95.88 67 ALA B O 1
ATOM 1828 N N . ARG B 1 68 ? 4.648 -9.906 -22.094 1 93.94 68 ARG B N 1
ATOM 1829 C CA . ARG B 1 68 ? 5.484 -8.766 -22.469 1 93.94 68 ARG B CA 1
ATOM 1830 C C . ARG B 1 68 ? 5.828 -7.918 -21.25 1 93.94 68 ARG B C 1
ATOM 1832 O O . ARG B 1 68 ? 5 -7.754 -20.359 1 93.94 68 ARG B O 1
ATOM 1839 N N . MET B 1 69 ? 7.043 -7.348 -21.359 1 93.88 69 MET B N 1
ATOM 1840 C CA . MET B 1 69 ? 7.512 -6.523 -20.25 1 93.88 69 MET B CA 1
ATOM 1841 C C . MET B 1 69 ? 6.539 -5.383 -19.969 1 93.88 69 MET B C 1
ATOM 1843 O O . MET B 1 69 ? 6.254 -5.07 -18.812 1 93.88 69 MET B O 1
ATOM 1847 N N . GLY B 1 70 ? 6.031 -4.773 -20.969 1 92.06 70 GLY B N 1
ATOM 1848 C CA . GLY B 1 70 ? 5.062 -3.697 -20.828 1 92.06 70 GLY B CA 1
ATOM 1849 C C . GLY B 1 70 ? 3.775 -4.145 -20.156 1 92.06 70 GLY B C 1
ATOM 1850 O O . GLY B 1 70 ? 3.217 -3.424 -19.328 1 92.06 70 GLY B O 1
ATOM 1851 N N . ASP B 1 71 ? 3.324 -5.383 -20.516 1 92.38 71 ASP B N 1
ATOM 1852 C CA . ASP B 1 71 ? 2.115 -5.941 -19.906 1 92.38 71 ASP B CA 1
ATOM 1853 C C . ASP B 1 71 ? 2.314 -6.215 -18.422 1 92.38 71 ASP B C 1
ATOM 1855 O O . ASP B 1 71 ? 1.395 -6.027 -17.625 1 92.38 71 ASP B O 1
ATOM 1859 N N . LEU B 1 72 ? 3.473 -6.664 -18.078 1 94.75 72 LEU B N 1
ATOM 1860 C CA . LEU B 1 72 ? 3.799 -6.906 -16.672 1 94.75 72 LEU B CA 1
ATOM 1861 C C . LEU B 1 72 ? 3.775 -5.605 -15.875 1 94.75 72 LEU B C 1
ATOM 1863 O O . LEU B 1 72 ? 3.232 -5.562 -14.773 1 94.75 72 LEU B O 1
ATOM 1867 N N . ALA B 1 73 ? 4.363 -4.57 -16.453 1 93.31 73 ALA B N 1
ATOM 1868 C CA . ALA B 1 73 ? 4.375 -3.266 -15.797 1 93.31 73 ALA B CA 1
ATOM 1869 C C . ALA B 1 73 ? 2.955 -2.754 -15.562 1 93.31 73 ALA B C 1
ATOM 1871 O O . ALA B 1 73 ? 2.627 -2.291 -14.469 1 93.31 73 ALA B O 1
ATOM 1872 N N . ASP B 1 74 ? 2.076 -2.936 -16.578 1 88.5 74 ASP B N 1
ATOM 1873 C CA . ASP B 1 74 ? 0.686 -2.502 -16.484 1 88.5 74 ASP B CA 1
ATOM 1874 C C . ASP B 1 74 ? -0.068 -3.299 -15.414 1 88.5 74 ASP B C 1
ATOM 1876 O O . ASP B 1 74 ? -0.78 -2.725 -14.594 1 88.5 74 ASP B O 1
ATOM 1880 N N . ARG B 1 75 ? 0.159 -4.59 -15.414 1 88.75 75 ARG B N 1
ATOM 1881 C CA . ARG B 1 75 ? -0.547 -5.48 -14.5 1 88.75 75 ARG B CA 1
ATOM 1882 C C . ARG B 1 75 ? -0.139 -5.219 -13.055 1 88.75 75 ARG B C 1
ATOM 1884 O O . ARG B 1 75 ? -0.971 -5.285 -12.148 1 88.75 75 ARG B O 1
ATOM 1891 N N . LEU B 1 76 ? 1.086 -4.938 -12.836 1 91.44 76 LEU B N 1
ATOM 1892 C CA . LEU B 1 76 ? 1.613 -4.773 -11.484 1 91.44 76 LEU B CA 1
ATOM 1893 C C . LEU B 1 76 ? 1.547 -3.312 -11.047 1 91.44 76 LEU B C 1
ATOM 1895 O O . LEU B 1 76 ? 1.957 -2.971 -9.938 1 91.44 76 LEU B O 1
ATOM 1899 N N . MET B 1 77 ? 1.104 -2.467 -11.969 1 84.25 77 MET B N 1
ATOM 1900 C CA . MET B 1 77 ? 1.063 -1.034 -11.688 1 84.25 77 MET B CA 1
ATOM 1901 C C . MET B 1 77 ? 2.432 -0.527 -11.242 1 84.25 77 MET B C 1
ATOM 1903 O O . MET B 1 77 ? 2.545 0.162 -10.227 1 84.25 77 MET B O 1
ATOM 1907 N N . SER B 1 78 ? 3.41 -0.909 -12.008 1 89.94 78 SER B N 1
ATOM 1908 C CA . SER B 1 78 ? 4.805 -0.606 -11.711 1 89.94 78 SER B CA 1
ATOM 1909 C C . SER B 1 78 ? 5.48 0.09 -12.883 1 89.94 78 SER B C 1
ATOM 1911 O O . SER B 1 78 ? 5.055 -0.064 -14.031 1 89.94 78 SER B O 1
ATOM 1913 N N . LEU B 1 79 ? 6.504 0.9 -12.602 1 87.44 79 LEU B N 1
ATOM 1914 C CA . LEU B 1 79 ? 7.312 1.507 -13.648 1 87.44 79 LEU B CA 1
ATOM 1915 C C . LEU B 1 79 ? 8.078 0.442 -14.43 1 87.44 79 LEU B C 1
ATOM 1917 O O . LEU B 1 79 ? 8.578 -0.521 -13.844 1 87.44 79 LEU B O 1
ATOM 1921 N N . PRO B 1 80 ? 8.141 0.649 -15.742 1 91.88 80 PRO B N 1
ATOM 1922 C CA . PRO B 1 80 ? 8.891 -0.312 -16.562 1 91.88 80 PRO B CA 1
ATOM 1923 C C . PRO B 1 80 ? 10.305 -0.554 -16.031 1 91.88 80 PRO B C 1
ATOM 1925 O O . PRO B 1 80 ? 10.781 -1.691 -16.047 1 91.88 80 PRO B O 1
ATOM 1928 N N . SER B 1 81 ? 10.914 0.492 -15.562 1 93.94 81 SER B N 1
ATOM 1929 C CA . SER B 1 81 ? 12.273 0.369 -15.047 1 93.94 81 SER B CA 1
ATOM 1930 C C . SER B 1 81 ? 12.32 -0.559 -13.836 1 93.94 81 SER B C 1
ATOM 1932 O O . SER B 1 81 ? 13.266 -1.335 -13.68 1 93.94 81 SER B O 1
ATOM 1934 N N . ARG B 1 82 ? 11.297 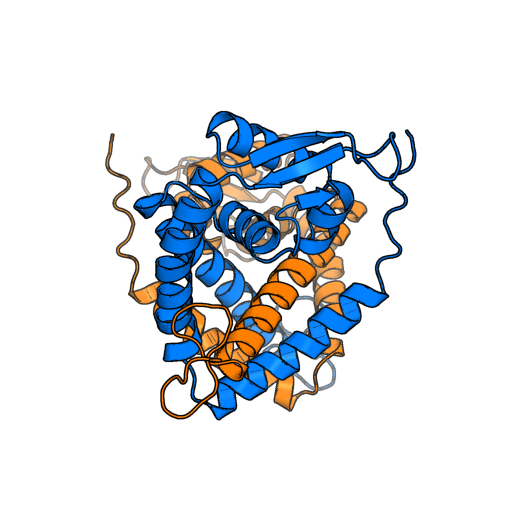-0.506 -12.969 1 93.5 82 ARG B N 1
ATOM 1935 C CA . ARG B 1 82 ? 11.219 -1.36 -11.789 1 93.5 82 ARG B CA 1
ATOM 1936 C C . ARG B 1 82 ? 10.969 -2.812 -12.18 1 93.5 82 ARG B C 1
ATOM 1938 O O . ARG B 1 82 ? 11.547 -3.729 -11.594 1 93.5 82 ARG B O 1
ATOM 1945 N N . VAL B 1 83 ? 10.102 -2.998 -13.164 1 96.12 83 VAL B N 1
ATOM 1946 C CA . VAL B 1 83 ? 9.805 -4.344 -13.641 1 96.12 83 VAL B CA 1
ATOM 1947 C C . VAL B 1 83 ? 11.055 -4.965 -14.258 1 96.12 83 VAL B C 1
ATOM 1949 O O . VAL B 1 83 ? 11.344 -6.141 -14.039 1 96.12 83 VAL B O 1
ATOM 1952 N N . THR B 1 84 ? 11.75 -4.16 -15.031 1 96.5 84 THR B N 1
ATOM 1953 C CA . THR B 1 84 ? 12.984 -4.637 -15.641 1 96.5 84 THR B CA 1
ATOM 1954 C C . THR B 1 84 ? 13.969 -5.105 -14.578 1 96.5 84 THR B C 1
ATOM 1956 O O . THR B 1 84 ? 14.531 -6.195 -14.688 1 96.5 84 THR B O 1
ATOM 1959 N N . ARG B 1 85 ? 14.102 -4.336 -13.555 1 97.19 85 ARG B N 1
ATOM 1960 C CA . ARG B 1 85 ? 15 -4.699 -12.469 1 97.19 85 ARG B CA 1
ATOM 1961 C C . ARG B 1 85 ? 14.508 -5.953 -11.75 1 97.19 85 ARG B C 1
ATOM 1963 O O . ARG B 1 85 ? 15.305 -6.82 -11.398 1 97.19 85 ARG B O 1
ATOM 1970 N N . GLN B 1 86 ? 13.289 -6.027 -11.523 1 97.5 86 GLN B N 1
ATOM 1971 C CA . GLN B 1 86 ? 12.68 -7.184 -10.875 1 97.5 86 GLN B CA 1
ATOM 1972 C C . GLN B 1 86 ? 12.891 -8.453 -11.695 1 97.5 86 GLN B C 1
ATOM 1974 O O . GLN B 1 86 ? 13.281 -9.484 -11.156 1 97.5 86 GLN B O 1
ATOM 1979 N N . ILE B 1 87 ? 12.672 -8.359 -12.969 1 97.94 87 ILE B N 1
ATOM 1980 C CA . ILE B 1 87 ? 12.828 -9.5 -13.867 1 97.94 87 ILE B CA 1
ATOM 1981 C C . ILE B 1 87 ? 14.297 -9.922 -13.914 1 97.94 87 ILE B C 1
ATOM 1983 O O . ILE B 1 87 ? 14.602 -11.117 -13.914 1 97.94 87 ILE B O 1
ATOM 1987 N N . ARG B 1 88 ? 15.156 -8.969 -13.984 1 97.69 88 ARG B N 1
ATOM 1988 C CA . ARG B 1 88 ? 16.578 -9.289 -13.969 1 97.69 88 ARG B CA 1
ATOM 1989 C C . ARG B 1 88 ? 16.953 -10.078 -12.719 1 97.69 88 ARG B C 1
ATOM 1991 O O . ARG B 1 88 ? 17.688 -11.062 -12.797 1 97.69 88 ARG B O 1
ATOM 1998 N N . ARG B 1 89 ? 16.469 -9.648 -11.594 1 98.12 89 ARG B N 1
ATOM 1999 C CA . ARG B 1 89 ? 16.734 -10.344 -10.336 1 98.12 89 ARG B CA 1
ATOM 2000 C C . ARG B 1 89 ? 16.188 -11.758 -10.367 1 98.12 89 ARG B C 1
ATOM 2002 O O . ARG B 1 89 ? 16.859 -12.711 -9.969 1 98.12 89 ARG B O 1
ATOM 2009 N N . LEU B 1 90 ? 14.984 -11.914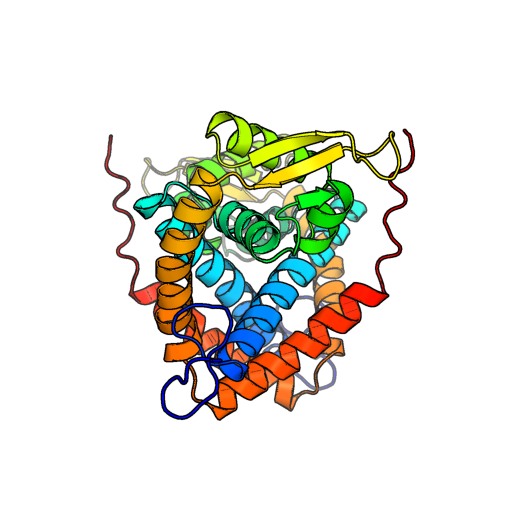 -10.844 1 98.5 90 LEU B N 1
ATOM 2010 C CA . LEU B 1 90 ? 14.32 -13.211 -10.906 1 98.5 90 LEU B CA 1
ATOM 2011 C C . LEU B 1 90 ? 15 -14.125 -11.914 1 98.5 90 LEU B C 1
ATOM 2013 O O . LEU B 1 90 ? 15.008 -15.344 -11.75 1 98.5 90 LEU B O 1
ATOM 2017 N N . GLU B 1 91 ? 15.531 -13.523 -12.945 1 98.38 91 GLU B N 1
ATOM 2018 C CA . GLU B 1 91 ? 16.281 -14.281 -13.945 1 98.38 91 GLU B CA 1
ATOM 2019 C C . GLU B 1 91 ? 17.562 -14.859 -13.352 1 98.38 91 GLU B C 1
ATOM 2021 O O . GLU B 1 91 ? 17.906 -16.016 -13.617 1 98.38 91 GLU B O 1
ATOM 2026 N N . VAL B 1 92 ? 18.234 -14.078 -12.586 1 98.06 92 VAL B N 1
ATOM 2027 C CA . VAL B 1 92 ? 19.438 -14.539 -11.906 1 98.06 92 VAL B CA 1
ATOM 2028 C C . VAL B 1 92 ? 19.109 -15.719 -10.992 1 98.06 92 VAL B C 1
ATOM 2030 O O . VAL B 1 92 ? 19.906 -16.641 -10.844 1 98.06 92 VAL B O 1
ATOM 2033 N N . GLN B 1 93 ? 17.906 -15.742 -10.453 1 98 93 GLN B N 1
ATOM 2034 C CA . GLN B 1 93 ? 17.438 -16.797 -9.562 1 98 93 GLN B CA 1
ATOM 2035 C C . GLN B 1 93 ? 16.859 -17.969 -10.359 1 98 93 GLN B C 1
ATOM 2037 O O . GLN B 1 93 ? 16.406 -18.953 -9.781 1 98 93 GLN B O 1
ATOM 2042 N N . ASN B 1 94 ? 16.844 -17.828 -11.648 1 98.5 94 ASN B N 1
ATOM 2043 C CA . ASN B 1 94 ? 16.375 -18.828 -12.594 1 98.5 94 ASN B CA 1
ATOM 2044 C C . ASN B 1 94 ? 14.859 -19.031 -12.492 1 98.5 94 ASN B C 1
ATOM 2046 O O . ASN B 1 94 ? 14.367 -20.156 -12.688 1 98.5 94 ASN B O 1
ATOM 2050 N N . PHE B 1 95 ? 14.133 -18.047 -12.117 1 98.81 95 PHE B N 1
ATOM 2051 C CA . PHE B 1 95 ? 12.68 -18.156 -12 1 98.81 95 PHE B CA 1
ATOM 2052 C C . PHE B 1 95 ? 12 -17.719 -13.297 1 98.81 95 PHE B C 1
ATOM 2054 O O . PHE B 1 95 ? 10.852 -18.094 -13.555 1 98.81 95 PHE B O 1
ATOM 2061 N N . VAL B 1 96 ? 12.688 -16.875 -14.062 1 98.69 96 VAL B N 1
ATOM 2062 C CA . VAL B 1 96 ? 12.203 -16.422 -15.359 1 98.69 96 VAL B CA 1
ATOM 2063 C C . VAL B 1 96 ? 13.352 -16.406 -16.375 1 98.69 96 VAL B C 1
ATOM 2065 O O . VAL B 1 96 ? 14.523 -16.438 -15.984 1 98.69 96 VAL B O 1
ATOM 2068 N N . VAL B 1 97 ? 13.008 -16.453 -17.609 1 98.12 97 VAL B N 1
ATOM 2069 C CA . VAL B 1 97 ? 13.938 -16.219 -18.703 1 98.12 97 VAL B CA 1
ATOM 2070 C C . VAL B 1 97 ? 13.391 -15.133 -19.625 1 98.12 97 VAL B C 1
ATOM 2072 O O . VAL B 1 97 ? 12.18 -15.047 -19.844 1 98.12 97 VAL B O 1
ATOM 2075 N N . ARG B 1 98 ? 14.242 -14.297 -20.078 1 95.88 98 ARG B N 1
ATOM 2076 C CA . ARG B 1 98 ? 13.836 -13.25 -21.016 1 95.88 98 ARG B CA 1
ATOM 2077 C C . ARG B 1 98 ? 14.148 -13.648 -22.453 1 95.88 98 ARG B C 1
ATOM 2079 O O . ARG B 1 98 ? 15.102 -14.391 -22.703 1 95.88 98 ARG B O 1
ATOM 2086 N N . GLY B 1 99 ? 13.336 -13.219 -23.281 1 91.06 99 GLY B N 1
ATOM 2087 C CA . GLY B 1 99 ? 13.562 -13.477 -24.688 1 91.06 99 GLY B CA 1
ATOM 2088 C C . GLY B 1 99 ? 12.828 -12.508 -25.594 1 91.06 99 GLY B C 1
ATOM 2089 O O . GLY B 1 99 ? 12.047 -11.68 -25.125 1 91.06 99 GLY B O 1
ATOM 2090 N N . ALA B 1 100 ? 13.148 -12.555 -26.922 1 84.44 100 ALA B N 1
ATOM 2091 C CA . ALA B 1 100 ? 12.484 -11.703 -27.906 1 84.44 100 ALA B CA 1
ATOM 2092 C C . ALA B 1 100 ? 11.055 -12.172 -28.156 1 84.44 100 ALA B C 1
ATOM 2094 O O . ALA B 1 100 ? 10.773 -13.367 -28.125 1 84.44 100 ALA B O 1
ATOM 2095 N N . SER B 1 101 ? 10.164 -11.172 -28.219 1 76.44 101 SER B N 1
ATOM 2096 C CA . SER B 1 101 ? 8.789 -11.523 -28.562 1 76.44 101 SER B CA 1
ATOM 2097 C C . SER B 1 101 ? 8.703 -12.125 -29.953 1 76.44 101 SER B C 1
ATOM 2099 O O . SER B 1 101 ? 9.273 -11.578 -30.906 1 76.44 101 SER B O 1
ATOM 2101 N N . PRO B 1 102 ? 8.148 -13.219 -30 1 68.25 102 PRO B N 1
ATOM 2102 C CA . PRO B 1 102 ? 8.016 -13.805 -31.328 1 68.25 102 PRO B CA 1
ATOM 2103 C C . PRO B 1 102 ? 7.105 -12.984 -32.25 1 68.25 102 PRO B C 1
ATOM 2105 O O . PRO B 1 102 ? 7.219 -13.078 -33.469 1 68.25 102 PRO B O 1
ATOM 2108 N N . GLU B 1 103 ? 6.215 -12.328 -31.656 1 66.31 103 GLU B N 1
ATOM 2109 C CA . GLU B 1 103 ? 5.18 -11.641 -32.406 1 66.31 103 GLU B CA 1
ATOM 2110 C C . GLU B 1 103 ? 5.695 -10.328 -33 1 66.31 103 GLU B C 1
ATOM 2112 O O . GLU B 1 103 ? 5.332 -9.945 -34.094 1 66.31 103 GLU B O 1
ATOM 2117 N N . ASP B 1 104 ? 6.352 -9.531 -32.25 1 61.16 104 ASP B N 1
ATOM 2118 C CA . ASP B 1 104 ? 6.676 -8.219 -32.812 1 61.16 104 ASP B CA 1
ATOM 2119 C C . ASP B 1 104 ? 8.188 -8.039 -32.938 1 61.16 104 ASP B C 1
ATOM 2121 O O . ASP B 1 104 ? 8.648 -7.012 -33.438 1 61.16 104 ASP B O 1
ATOM 2125 N N . GLY B 1 105 ? 8.914 -8.984 -32.906 1 61.16 105 GLY B N 1
ATOM 2126 C CA . GLY B 1 105 ? 10.359 -8.953 -33.031 1 61.16 105 GLY B CA 1
ATOM 2127 C C . GLY B 1 105 ? 11 -7.875 -32.188 1 61.16 105 GLY B C 1
ATOM 2128 O O . GLY B 1 105 ? 12.203 -7.91 -31.922 1 61.16 105 GLY B O 1
ATOM 2129 N N . ARG B 1 106 ? 10.188 -6.859 -31.719 1 63.12 106 ARG B N 1
ATOM 2130 C CA . ARG B 1 106 ? 10.812 -5.73 -31.031 1 63.12 106 ARG B CA 1
ATOM 2131 C C . ARG B 1 106 ? 10.5 -5.742 -29.547 1 63.12 106 ARG B C 1
ATOM 2133 O O . ARG B 1 106 ? 11.164 -5.066 -28.766 1 63.12 106 ARG B O 1
ATOM 2140 N N . GLY B 1 107 ? 9.617 -6.648 -29.109 1 82.12 107 GLY B N 1
ATOM 2141 C CA . GLY B 1 107 ? 9.32 -6.566 -27.688 1 82.12 107 GLY B CA 1
ATOM 2142 C C . GLY B 1 107 ? 9.992 -7.66 -26.875 1 82.12 107 GLY B C 1
ATOM 2143 O O . GLY B 1 107 ? 10.398 -8.688 -27.422 1 82.12 107 GLY B O 1
ATOM 2144 N N . VAL B 1 108 ? 10.398 -7.34 -25.672 1 91.12 108 VAL B N 1
ATOM 2145 C CA . VAL B 1 108 ? 11.008 -8.312 -24.766 1 91.12 108 VAL B CA 1
ATOM 2146 C C . VAL B 1 108 ? 9.922 -9 -23.938 1 91.12 108 VAL B C 1
ATOM 2148 O O . VAL B 1 108 ? 8.992 -8.352 -23.469 1 91.12 108 VAL B O 1
ATOM 2151 N N . VAL B 1 109 ? 10.031 -10.383 -23.953 1 94.94 109 VAL B N 1
ATOM 2152 C CA . VAL B 1 109 ? 9.078 -11.172 -23.172 1 94.94 109 VAL B CA 1
ATOM 2153 C C . VAL B 1 109 ? 9.797 -11.852 -22.016 1 94.94 109 VAL B C 1
ATOM 2155 O O . VAL B 1 109 ? 10.977 -12.195 -22.109 1 94.94 109 VAL B O 1
ATOM 2158 N N . ALA B 1 110 ? 9.062 -11.938 -20.922 1 97.62 110 ALA B N 1
ATOM 2159 C CA . ALA B 1 110 ? 9.492 -12.75 -19.781 1 97.62 110 ALA B CA 1
ATOM 2160 C C . ALA B 1 110 ? 8.703 -14.055 -19.719 1 97.62 110 ALA B C 1
ATOM 2162 O O . ALA B 1 110 ? 7.477 -14.055 -19.859 1 97.62 110 ALA B O 1
ATOM 2163 N N . LYS B 1 111 ? 9.445 -15.141 -19.562 1 98.06 111 LYS B N 1
ATOM 2164 C CA . LYS B 1 111 ? 8.828 -16.469 -19.453 1 98.06 111 LYS B CA 1
ATOM 2165 C C . LYS B 1 111 ? 9.203 -17.141 -18.141 1 98.06 111 LYS B C 1
ATOM 2167 O O . LYS B 1 111 ? 10.375 -17.156 -17.766 1 98.06 111 LYS B O 1
ATOM 2172 N N . ILE B 1 112 ? 8.188 -17.656 -17.484 1 98.69 112 ILE B N 1
ATOM 2173 C CA . ILE B 1 112 ? 8.438 -18.328 -16.203 1 98.69 112 ILE B CA 1
ATOM 2174 C C . ILE B 1 112 ? 9.047 -19.703 -16.469 1 98.69 112 ILE B C 1
ATOM 2176 O O . ILE B 1 112 ? 8.664 -20.391 -17.422 1 98.69 112 ILE B O 1
ATOM 2180 N N . THR B 1 113 ? 10.062 -20.094 -15.664 1 98.75 113 THR B N 1
ATOM 2181 C CA . THR B 1 113 ? 10.672 -21.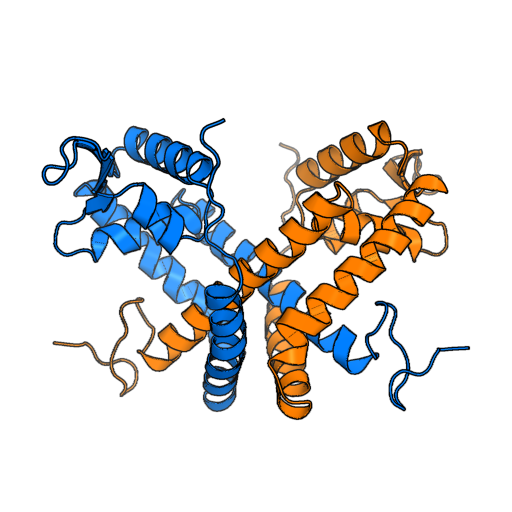422 -15.734 1 98.75 113 THR B CA 1
ATOM 2182 C C . THR B 1 113 ? 9.906 -22.406 -14.859 1 98.75 113 THR B C 1
ATOM 2184 O O . THR B 1 113 ? 9 -22.031 -14.117 1 98.75 113 THR B O 1
ATOM 2187 N N . ASP B 1 114 ? 10.297 -23.734 -14.953 1 98.5 114 ASP B N 1
ATOM 2188 C CA . ASP B 1 114 ? 9.711 -24.75 -14.078 1 98.5 114 ASP B CA 1
ATOM 2189 C C . ASP B 1 114 ? 10.047 -24.469 -12.617 1 98.5 114 ASP B C 1
ATOM 2191 O O . ASP B 1 114 ? 9.219 -24.688 -11.727 1 98.5 114 ASP B O 1
ATOM 2195 N N . GLU B 1 115 ? 11.219 -23.984 -12.414 1 98.62 115 GLU B N 1
ATOM 2196 C CA . GLU B 1 115 ? 11.625 -23.594 -11.062 1 98.62 115 GLU B CA 1
ATOM 2197 C C . GLU B 1 115 ? 10.812 -22.422 -10.547 1 98.62 115 GLU B C 1
ATOM 2199 O O . GLU B 1 115 ? 10.422 -22.391 -9.383 1 98.62 115 GLU B O 1
ATOM 2204 N N . GLY B 1 116 ? 10.562 -21.422 -11.398 1 98.81 116 GLY B N 1
ATOM 2205 C CA . GLY B 1 116 ? 9.719 -20.297 -11.047 1 98.81 116 GLY B CA 1
ATOM 2206 C C . GLY B 1 116 ? 8.297 -20.703 -10.695 1 98.81 116 GLY B C 1
ATOM 2207 O O . GLY B 1 116 ? 7.723 -20.188 -9.734 1 98.81 116 GLY B O 1
ATOM 2208 N N . ARG B 1 117 ? 7.762 -21.672 -11.438 1 98.62 117 ARG B N 1
ATOM 2209 C CA . ARG B 1 117 ? 6.414 -22.188 -11.188 1 98.62 117 ARG B CA 1
ATOM 2210 C C . ARG B 1 117 ? 6.336 -22.859 -9.82 1 98.62 117 ARG B C 1
ATOM 2212 O O . ARG B 1 117 ? 5.398 -22.625 -9.055 1 98.62 117 ARG B O 1
ATOM 2219 N N . ALA B 1 118 ? 7.336 -23.703 -9.586 1 98.62 118 ALA B N 1
ATOM 2220 C CA . ALA B 1 118 ? 7.371 -24.406 -8.305 1 98.62 118 ALA B CA 1
ATOM 2221 C C . ALA B 1 118 ? 7.465 -23.406 -7.148 1 98.62 118 ALA B C 1
ATOM 2223 O O . ALA B 1 118 ? 6.727 -23.531 -6.164 1 98.62 118 ALA B O 1
ATOM 2224 N N . ALA B 1 119 ? 8.312 -22.406 -7.289 1 98.69 119 ALA B N 1
ATOM 2225 C CA . ALA B 1 119 ? 8.539 -21.422 -6.242 1 98.69 119 ALA B CA 1
ATOM 2226 C C . ALA B 1 119 ? 7.273 -20.609 -5.973 1 98.69 119 ALA B C 1
ATOM 2228 O O . ALA B 1 119 ? 6.895 -20.406 -4.816 1 98.69 119 ALA B O 1
ATOM 2229 N N . VAL B 1 120 ? 6.605 -20.188 -7.031 1 98.69 120 VAL B N 1
ATOM 2230 C CA . VAL B 1 120 ? 5.469 -19.281 -6.824 1 98.69 120 VAL B CA 1
ATOM 2231 C C . VAL B 1 120 ? 4.277 -20.078 -6.293 1 98.69 120 VAL B C 1
ATOM 2233 O O . VAL B 1 120 ? 3.5 -19.578 -5.48 1 98.69 120 VAL B O 1
ATOM 2236 N N . ARG B 1 121 ? 4.129 -21.297 -6.684 1 98.19 121 ARG B N 1
ATOM 2237 C CA . ARG B 1 121 ? 3.021 -22.109 -6.188 1 98.19 121 ARG B CA 1
ATOM 2238 C C . ARG B 1 121 ? 3.156 -22.375 -4.691 1 98.19 121 ARG B C 1
ATOM 2240 O O . ARG B 1 121 ? 2.168 -22.328 -3.959 1 98.19 121 ARG B O 1
ATOM 2247 N N . GLU B 1 122 ? 4.395 -22.578 -4.25 1 98.44 122 GLU B N 1
ATOM 2248 C CA . GLU B 1 122 ? 4.641 -22.703 -2.816 1 98.44 122 GLU B CA 1
ATOM 2249 C C . GLU B 1 122 ? 4.387 -21.375 -2.096 1 98.44 122 GLU B C 1
ATOM 2251 O O . GLU B 1 122 ? 3.766 -21.359 -1.032 1 98.44 122 GLU B O 1
ATOM 2256 N N . ALA B 1 123 ? 4.852 -20.312 -2.65 1 98.75 123 ALA B N 1
ATOM 2257 C CA . ALA B 1 123 ? 4.699 -19 -2.045 1 98.75 123 ALA B CA 1
ATOM 2258 C C . ALA B 1 123 ? 3.23 -18.594 -1.986 1 98.75 123 ALA B C 1
ATOM 2260 O O . ALA B 1 123 ? 2.807 -17.906 -1.051 1 98.75 123 ALA B O 1
ATOM 2261 N N . MET B 1 124 ? 2.467 -19.047 -2.967 1 98.44 124 MET B N 1
ATOM 2262 C CA . MET B 1 124 ? 1.056 -18.688 -3.049 1 98.44 124 MET B CA 1
ATOM 2263 C C . MET B 1 124 ? 0.269 -19.297 -1.896 1 98.44 124 MET B C 1
ATOM 2265 O O . MET B 1 124 ? -0.72 -18.719 -1.438 1 98.44 124 MET B O 1
ATOM 2269 N N . VAL B 1 125 ? 0.685 -20.453 -1.434 1 98.38 125 VAL B N 1
ATOM 2270 C CA . VAL B 1 125 ? 0.048 -21.062 -0.277 1 98.38 125 VAL B CA 1
ATOM 2271 C C . VAL B 1 125 ? 0.251 -20.188 0.957 1 98.38 125 VAL B C 1
ATOM 2273 O O . VAL B 1 125 ? -0.704 -19.891 1.675 1 98.38 125 VAL B O 1
ATOM 2276 N N . THR B 1 126 ? 1.486 -19.75 1.158 1 98.5 126 THR B N 1
ATOM 2277 C CA . THR B 1 126 ? 1.812 -18.844 2.254 1 98.5 126 THR B CA 1
ATOM 2278 C C . THR B 1 126 ? 1.041 -17.531 2.123 1 98.5 126 THR B C 1
ATOM 2280 O O . THR B 1 126 ? 0.476 -17.047 3.102 1 98.5 126 THR B O 1
ATOM 2283 N N . TYR B 1 127 ? 0.988 -17.047 0.919 1 98.5 127 TYR B N 1
ATOM 2284 C CA . TYR B 1 127 ? 0.298 -15.797 0.63 1 98.5 127 TYR B CA 1
ATOM 2285 C C . TYR B 1 127 ? -1.186 -15.898 0.959 1 98.5 127 TYR B C 1
ATOM 2287 O O . TYR B 1 127 ? -1.735 -15.047 1.659 1 98.5 127 TYR B O 1
ATOM 2295 N N . GLY B 1 128 ? -1.803 -16.938 0.464 1 98.19 128 GLY B N 1
ATOM 2296 C CA . GLY B 1 128 ? -3.215 -17.172 0.73 1 98.19 128 GLY B CA 1
ATOM 2297 C C . GLY B 1 128 ? -3.531 -17.281 2.209 1 98.19 128 GLY B C 1
ATOM 2298 O O . GLY B 1 128 ? -4.531 -16.734 2.682 1 98.19 128 GLY B O 1
ATOM 2299 N N . GLN B 1 129 ? -2.686 -17.984 2.943 1 98.12 129 GLN B N 1
ATOM 2300 C CA . GLN B 1 129 ? -2.863 -18.141 4.383 1 98.12 129 GLN B CA 1
ATOM 2301 C C . GLN B 1 129 ? -2.77 -16.781 5.094 1 98.12 129 GLN B C 1
ATOM 2303 O O . GLN B 1 129 ? -3.523 -16.516 6.031 1 98.12 129 GLN B O 1
ATOM 2308 N N . GLY B 1 130 ? -1.827 -15.984 4.66 1 98.25 130 GLY B N 1
ATOM 2309 C CA . GLY B 1 130 ? -1.711 -14.648 5.211 1 98.25 130 GLY B CA 1
ATOM 2310 C C . GLY B 1 130 ? -2.945 -13.797 4.977 1 98.25 130 GLY B C 1
ATOM 2311 O O . GLY B 1 130 ? -3.42 -13.117 5.891 1 98.25 130 GLY B O 1
ATOM 2312 N N . VAL B 1 131 ? -3.449 -13.852 3.756 1 98.38 131 VAL B N 1
ATOM 2313 C CA . VAL B 1 131 ? -4.652 -13.102 3.408 1 98.38 131 VAL B CA 1
ATOM 2314 C C . VAL B 1 131 ? -5.824 -13.57 4.266 1 98.38 131 VAL B C 1
ATOM 2316 O O . VAL B 1 131 ? -6.586 -12.75 4.789 1 98.38 131 VAL B O 1
ATOM 2319 N N . ARG B 1 132 ? -5.945 -14.898 4.43 1 97.88 132 ARG B N 1
ATOM 2320 C CA . ARG B 1 132 ? -7.023 -15.438 5.25 1 97.88 132 ARG B CA 1
ATOM 2321 C C . ARG B 1 132 ? -6.902 -14.969 6.695 1 97.88 132 ARG B C 1
ATOM 2323 O O . ARG B 1 132 ? -7.883 -14.516 7.289 1 97.88 132 ARG B O 1
ATOM 2330 N N . THR B 1 133 ? -5.734 -14.992 7.266 1 97.62 133 THR B N 1
ATOM 2331 C CA . THR B 1 133 ? -5.5 -14.711 8.68 1 97.62 133 THR B CA 1
ATOM 2332 C C . THR B 1 133 ? -5.66 -13.219 8.961 1 97.62 133 THR B C 1
ATOM 2334 O O . THR B 1 133 ? -6.332 -12.836 9.922 1 97.62 133 THR B O 1
ATOM 2337 N N . HIS B 1 134 ? -5.16 -12.367 8.094 1 97.5 134 HIS B N 1
ATOM 2338 C CA . HIS B 1 134 ? -4.965 -10.977 8.469 1 97.5 134 HIS B CA 1
ATOM 2339 C C . HIS B 1 134 ? -6.02 -10.078 7.828 1 97.5 134 HIS B C 1
ATOM 2341 O O . HIS B 1 134 ? -6.211 -8.938 8.258 1 97.5 134 HIS B O 1
ATOM 2347 N N . PHE B 1 135 ? -6.637 -10.555 6.809 1 98.25 135 PHE B N 1
ATOM 2348 C CA . PHE B 1 135 ? -7.656 -9.773 6.121 1 98.25 135 PHE B CA 1
ATOM 2349 C C . PHE B 1 135 ? -9.031 -10.398 6.297 1 98.25 135 PHE B C 1
ATOM 2351 O O . PHE B 1 135 ? -9.883 -9.844 7 1 98.25 135 PHE B O 1
ATOM 2358 N N . LEU B 1 136 ? -9.203 -11.609 5.812 1 98 136 LEU B N 1
ATOM 2359 C CA . LEU B 1 136 ? -10.516 -12.25 5.797 1 98 136 LEU B CA 1
ATOM 2360 C C . LEU B 1 136 ? -10.969 -12.609 7.207 1 98 136 LEU B C 1
ATOM 2362 O O . LEU B 1 136 ? -12.141 -12.438 7.551 1 98 136 LEU B O 1
ATOM 2366 N N . GLY B 1 137 ? -10.047 -13.031 8 1 97.25 137 GLY B N 1
ATOM 2367 C CA . GLY B 1 137 ? -10.367 -13.469 9.344 1 97.25 137 GLY B CA 1
ATOM 2368 C C . GLY B 1 137 ? -10.781 -12.336 10.266 1 97.25 137 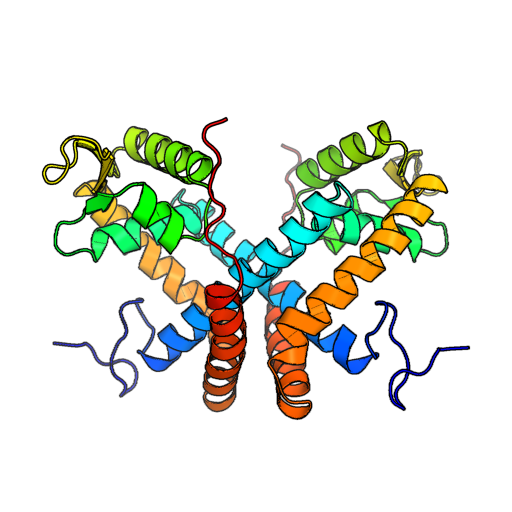GLY B C 1
ATOM 2369 O O . GLY B 1 137 ? -11.273 -12.57 11.367 1 97.25 137 GLY B O 1
ATOM 2370 N N . ARG B 1 138 ? -10.703 -11.102 9.844 1 97 138 ARG B N 1
ATOM 2371 C CA . ARG B 1 138 ? -11.008 -9.938 10.664 1 97 138 ARG B CA 1
ATOM 2372 C C . ARG B 1 138 ? -12.383 -9.367 10.328 1 97 138 ARG B C 1
ATOM 2374 O O . ARG B 1 138 ? -12.859 -8.438 10.984 1 97 138 ARG B O 1
ATOM 2381 N N . LEU B 1 139 ? -13.031 -9.938 9.32 1 97.94 139 LEU B N 1
ATOM 2382 C CA . LEU B 1 139 ? -14.273 -9.398 8.781 1 97.94 139 LEU B CA 1
ATOM 2383 C C . LEU B 1 139 ? -15.328 -10.5 8.648 1 97.94 139 LEU B C 1
ATOM 2385 O O . LEU B 1 139 ? -14.992 -11.656 8.398 1 97.94 139 LEU B O 1
ATOM 2389 N N . SER B 1 140 ? -16.609 -10.164 8.828 1 97.5 140 SER B N 1
ATOM 2390 C CA . SER B 1 140 ? -17.703 -11.07 8.469 1 97.5 140 SER B CA 1
ATOM 2391 C C . SER B 1 140 ? -17.844 -11.18 6.953 1 97.5 140 SER B C 1
ATOM 2393 O O . SER B 1 140 ? -17.297 -10.367 6.207 1 97.5 140 SER B O 1
ATOM 2395 N N . ARG B 1 141 ? -18.609 -12.18 6.516 1 96.12 141 ARG B N 1
ATOM 2396 C CA . ARG B 1 141 ? -18.781 -12.398 5.082 1 96.12 141 ARG B CA 1
ATOM 2397 C C . ARG B 1 141 ? -19.422 -11.18 4.418 1 96.12 141 ARG B C 1
ATOM 2399 O O . ARG B 1 141 ? -18.984 -10.742 3.355 1 96.12 141 ARG B O 1
ATOM 2406 N N . PRO B 1 142 ? -20.453 -10.555 5.105 1 96.81 142 PRO B N 1
ATOM 2407 C CA . PRO B 1 142 ? -21 -9.336 4.5 1 96.81 142 PRO B CA 1
ATOM 2408 C C . PRO B 1 142 ? -20 -8.188 4.473 1 96.81 142 PRO B C 1
ATOM 2410 O O . PRO B 1 142 ? -19.984 -7.402 3.523 1 96.81 142 PRO B O 1
ATOM 2413 N N . GLN B 1 143 ? -19.141 -8.102 5.453 1 97.69 143 GLN B N 1
ATOM 2414 C CA . GLN B 1 143 ? -18.125 -7.062 5.5 1 97.69 143 GLN B CA 1
ATOM 2415 C C . GLN B 1 143 ? -17.078 -7.277 4.41 1 97.69 143 GLN B C 1
ATOM 2417 O O . GLN B 1 143 ? -16.594 -6.32 3.801 1 97.69 143 GLN B O 1
ATOM 2422 N N . ILE B 1 144 ? -16.781 -8.555 4.125 1 98 144 ILE B N 1
ATOM 2423 C CA . ILE B 1 144 ? -15.844 -8.898 3.059 1 98 144 ILE B CA 1
ATOM 2424 C C . ILE B 1 144 ? -16.422 -8.469 1.71 1 98 144 ILE B C 1
ATOM 2426 O O . ILE B 1 144 ? -15.719 -7.848 0.9 1 98 144 ILE B O 1
ATOM 2430 N N . ALA B 1 145 ? -17.625 -8.75 1.531 1 97.44 145 ALA B N 1
ATOM 2431 C CA . ALA B 1 145 ? -18.281 -8.391 0.28 1 97.44 145 ALA B CA 1
ATOM 2432 C C . ALA B 1 145 ? -18.328 -6.875 0.105 1 97.44 145 ALA B C 1
ATOM 2434 O O . ALA B 1 145 ? -18.062 -6.359 -0.98 1 97.44 145 ALA B O 1
ATOM 2435 N N . ALA B 1 146 ? -18.656 -6.168 1.159 1 97.44 146 ALA B N 1
ATOM 2436 C CA . ALA B 1 146 ? -18.734 -4.707 1.122 1 97.44 146 ALA B CA 1
ATOM 2437 C C . ALA B 1 146 ? -17.359 -4.102 0.852 1 97.44 146 ALA B C 1
ATOM 2439 O O . ALA B 1 146 ? -17.234 -3.15 0.075 1 97.44 146 ALA B O 1
ATOM 2440 N N . MET B 1 147 ? -16.344 -4.625 1.485 1 98.12 147 MET B N 1
ATOM 2441 C CA . MET B 1 147 ? -14.977 -4.18 1.255 1 98.12 147 MET B CA 1
ATOM 2442 C C . MET B 1 147 ? -14.594 -4.332 -0.214 1 98.12 147 MET B C 1
ATOM 2444 O O . MET B 1 147 ? -14.086 -3.391 -0.827 1 98.12 147 MET B O 1
ATOM 2448 N N . GLY B 1 148 ? -14.875 -5.512 -0.747 1 98.25 148 GLY B N 1
ATOM 2449 C CA . GLY B 1 148 ? -14.578 -5.77 -2.146 1 98.25 148 GLY B CA 1
ATOM 2450 C C . GLY B 1 148 ? -15.258 -4.793 -3.09 1 98.25 148 GLY B C 1
ATOM 2451 O O . GLY B 1 148 ? -14.617 -4.25 -3.996 1 98.25 148 GLY B O 1
ATOM 2452 N N . GLU B 1 149 ? -16.5 -4.566 -2.844 1 97.56 149 GLU B N 1
ATOM 2453 C CA . GLU B 1 149 ? -17.281 -3.697 -3.719 1 97.56 149 GLU B CA 1
ATOM 2454 C C . GLU B 1 149 ? -16.812 -2.25 -3.629 1 97.56 149 GLU B C 1
ATOM 2456 O O . GLU B 1 149 ? -16.656 -1.575 -4.648 1 97.56 149 GLU B O 1
ATOM 2461 N N . ASN B 1 150 ? -16.625 -1.741 -2.432 1 98.06 150 ASN B N 1
ATOM 2462 C CA . ASN B 1 150 ? -16.156 -0.375 -2.236 1 98.06 150 ASN B CA 1
ATOM 2463 C C . ASN B 1 150 ? -14.781 -0.16 -2.873 1 98.06 150 ASN B C 1
ATOM 2465 O O . ASN B 1 150 ? -14.555 0.852 -3.539 1 98.06 150 ASN B O 1
ATOM 2469 N N . CYS B 1 151 ? -13.906 -1.15 -2.738 1 98.31 151 CYS B N 1
ATOM 2470 C CA . CYS B 1 151 ? -12.555 -1.037 -3.281 1 98.31 151 CYS B CA 1
ATOM 2471 C C . CYS B 1 151 ? -12.57 -1.146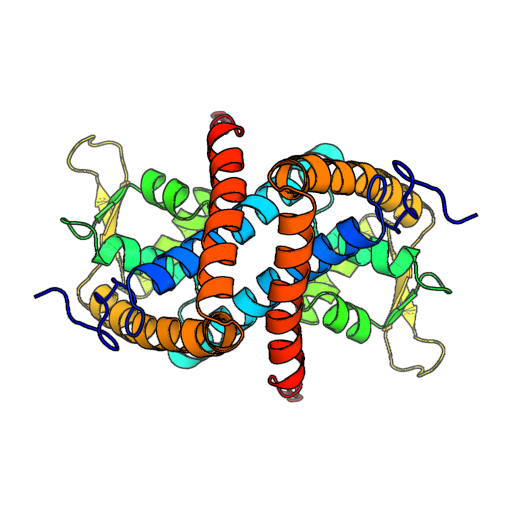 -4.801 1 98.31 151 CYS B C 1
ATOM 2473 O O . CYS B 1 151 ? -11.758 -0.51 -5.48 1 98.31 151 CYS B O 1
ATOM 2475 N N . ARG B 1 152 ? -13.477 -1.948 -5.32 1 97.5 152 ARG B N 1
ATOM 2476 C CA . ARG B 1 152 ? -13.648 -2.008 -6.77 1 97.5 152 ARG B CA 1
ATOM 2477 C C . ARG B 1 152 ? -14.016 -0.64 -7.332 1 97.5 152 ARG B C 1
ATOM 2479 O O . ARG B 1 152 ? -13.484 -0.229 -8.367 1 97.5 152 ARG B O 1
ATOM 2486 N N . ARG B 1 153 ? -14.883 0.08 -6.688 1 96.56 153 ARG B N 1
ATOM 2487 C CA . ARG B 1 153 ? -15.297 1.411 -7.121 1 96.56 153 ARG B CA 1
ATOM 2488 C C . ARG B 1 153 ? -14.109 2.373 -7.133 1 96.56 153 ARG B C 1
ATOM 2490 O O . ARG B 1 153 ? -13.938 3.141 -8.078 1 96.56 153 ARG B O 1
ATOM 2497 N N . ILE B 1 154 ? -13.312 2.295 -6.113 1 97.19 154 ILE B N 1
ATOM 2498 C CA . ILE B 1 154 ? -12.148 3.16 -5.984 1 97.19 154 ILE B CA 1
ATOM 2499 C C . ILE B 1 154 ? -11.156 2.854 -7.105 1 97.19 154 ILE B C 1
ATOM 2501 O O . ILE B 1 154 ? -10.703 3.762 -7.809 1 97.19 154 ILE B O 1
ATOM 2505 N N . SER B 1 155 ? -10.828 1.571 -7.309 1 95.56 155 SER B N 1
ATOM 2506 C CA . SER B 1 155 ? -9.82 1.179 -8.289 1 95.56 155 SER B CA 1
ATOM 2507 C C . SER B 1 155 ? -10.297 1.465 -9.711 1 95.56 155 SER B C 1
ATOM 2509 O O . SER B 1 155 ? -9.508 1.877 -10.562 1 95.56 155 SER B O 1
ATOM 2511 N N . ALA B 1 156 ? -11.562 1.27 -9.984 1 93.31 156 ALA B N 1
ATOM 2512 C CA . ALA B 1 156 ? -12.117 1.488 -11.312 1 93.31 156 ALA B CA 1
ATOM 2513 C C . ALA B 1 156 ? -12.016 2.957 -11.719 1 93.31 156 ALA B C 1
ATOM 2515 O O . ALA B 1 156 ? -11.734 3.271 -12.875 1 93.31 156 ALA B O 1
ATOM 2516 N N . ALA B 1 157 ? -12.18 3.812 -10.812 1 90.81 157 ALA B N 1
ATOM 2517 C CA . ALA B 1 157 ? -12.109 5.246 -11.078 1 90.81 157 ALA B CA 1
ATOM 2518 C C . ALA B 1 157 ? -10.68 5.688 -11.352 1 90.81 157 ALA B C 1
ATOM 2520 O O . ALA B 1 157 ? -10.445 6.68 -12.047 1 90.81 157 ALA B O 1
ATOM 2521 N N . LEU B 1 158 ? -9.703 4.984 -10.82 1 90.75 158 LEU B N 1
ATOM 2522 C CA . LEU B 1 158 ? -8.297 5.336 -10.977 1 90.75 158 LEU B CA 1
ATOM 2523 C C . LEU B 1 158 ? -7.734 4.758 -12.273 1 90.75 158 LEU B C 1
ATOM 2525 O O . LEU B 1 158 ? -6.715 5.234 -12.773 1 90.75 158 LEU B O 1
ATOM 2529 N N . LYS B 1 159 ? -8.242 3.689 -12.734 1 80.81 159 LYS B N 1
ATOM 2530 C CA . LYS B 1 159 ? -7.836 3.115 -14.016 1 80.81 159 LYS B CA 1
ATOM 2531 C C . LYS B 1 159 ? -8.234 4.023 -15.172 1 80.81 159 LYS B C 1
ATOM 2533 O O . LYS B 1 159 ? -7.484 4.168 -16.141 1 80.81 159 LYS B O 1
ATOM 2538 N N . ASN B 1 160 ? -9.391 4.609 -15.117 1 61.84 160 ASN B N 1
ATOM 2539 C CA . ASN B 1 160 ? -9.93 5.422 -16.203 1 61.84 160 ASN B CA 1
ATOM 2540 C C . ASN B 1 160 ? -9.305 6.812 -16.219 1 61.84 160 ASN B C 1
ATOM 2542 O O . ASN B 1 160 ? -9.375 7.512 -17.234 1 61.84 160 ASN B O 1
ATOM 2546 N N . GLY B 1 161 ? -8.805 7.438 -15.211 1 54 161 GLY B N 1
ATOM 2547 C CA . GLY B 1 161 ? -8.32 8.805 -15.188 1 54 161 GLY B CA 1
ATOM 2548 C C . GLY B 1 161 ? -6.902 8.945 -15.719 1 54 161 GLY B C 1
ATOM 2549 O O . GLY B 1 161 ? -6.449 10.055 -16 1 54 161 GLY B O 1
ATOM 2550 N N . ALA B 1 162 ? -5.852 8.234 -15.266 1 49.59 162 ALA B N 1
ATOM 2551 C CA . ALA B 1 162 ? -4.477 8.562 -15.633 1 49.59 162 ALA B CA 1
ATOM 2552 C C . ALA B 1 162 ? -4.242 8.328 -17.125 1 49.59 162 ALA B C 1
ATOM 2554 O O . ALA B 1 162 ? -4.469 7.23 -17.641 1 49.59 162 ALA B O 1
ATOM 2555 N N . PRO B 1 163 ? -4.301 9.344 -17.891 1 42.81 163 PRO B N 1
ATOM 2556 C CA . PRO B 1 163 ? -3.793 9.102 -19.25 1 42.81 163 PRO B CA 1
ATOM 2557 C C . PRO B 1 163 ? -2.502 8.289 -19.25 1 42.81 163 PRO B C 1
ATOM 2559 O O . PRO B 1 163 ? -1.74 8.32 -18.281 1 42.81 163 PRO B O 1
ATOM 2562 N N . PRO B 1 164 ? -2.385 7.184 -19.938 1 37.28 164 PRO B N 1
ATOM 2563 C CA . PRO B 1 164 ? -1.082 6.52 -19.984 1 37.28 164 PRO B CA 1
ATOM 2564 C C . PRO B 1 164 ? 0.084 7.504 -20.016 1 37.28 164 PRO B C 1
ATOM 2566 O O . PRO B 1 164 ? -0.012 8.57 -20.625 1 37.28 164 PRO B O 1
ATOM 2569 N N . ALA B 1 165 ? 0.753 7.66 -18.859 1 33.69 165 ALA B N 1
ATOM 2570 C CA . ALA B 1 165 ? 1.957 8.484 -18.953 1 33.69 165 ALA B CA 1
ATOM 2571 C C . ALA B 1 165 ? 2.664 8.266 -20.297 1 33.69 165 ALA B C 1
ATOM 2573 O O . ALA B 1 165 ? 3.055 7.145 -20.625 1 33.69 165 ALA B O 1
ATOM 2574 N N . LYS B 1 166 ? 2.344 8.898 -21.281 1 31.17 166 LYS B N 1
ATOM 2575 C CA . LYS B 1 166 ? 3.27 8.961 -22.406 1 31.17 166 LYS B CA 1
ATOM 2576 C C . LYS B 1 166 ? 4.711 9.117 -21.938 1 31.17 166 LYS B C 1
ATOM 2578 O O . LYS B 1 166 ? 5.062 10.117 -21.312 1 31.17 166 LYS B O 1
ATOM 2583 N N . ILE B 1 167 ? 5.348 8.07 -21.312 1 32.38 167 ILE B N 1
ATOM 2584 C CA . ILE B 1 167 ? 6.801 8.047 -21.188 1 32.38 167 ILE B CA 1
ATOM 2585 C C . ILE B 1 167 ? 7.434 8.766 -22.375 1 32.38 167 ILE B C 1
ATOM 2587 O O . ILE B 1 167 ? 7.32 8.312 -23.516 1 32.38 167 ILE B O 1
ATOM 2591 N N . GLY B 1 168 ? 7.371 9.945 -22.391 1 26.41 168 GLY B N 1
ATOM 2592 C CA . GLY B 1 168 ? 8.109 10.719 -23.375 1 26.41 168 GLY B CA 1
ATOM 2593 C C . GLY B 1 168 ? 9.516 10.195 -23.609 1 26.41 168 GLY B C 1
ATOM 2594 O O . GLY B 1 168 ? 10.164 9.711 -22.672 1 26.41 168 GLY B O 1
ATOM 2595 N N . ARG B 1 169 ? 9.773 9.586 -24.812 1 29.12 169 ARG B N 1
ATOM 2596 C CA . ARG B 1 169 ? 11.133 9.406 -25.312 1 29.12 169 ARG B CA 1
ATOM 2597 C C . ARG B 1 169 ? 12.023 10.57 -24.906 1 29.12 169 ARG B C 1
ATOM 2599 O O . ARG B 1 169 ? 11.789 11.711 -25.312 1 29.12 169 ARG B O 1
ATOM 2606 N N . VAL B 1 170 ? 12.297 10.711 -23.578 1 21.59 170 VAL B N 1
ATOM 2607 C CA . VAL B 1 170 ? 13.406 11.648 -23.438 1 21.59 170 VAL B CA 1
ATOM 2608 C C . VAL B 1 170 ? 14.672 11.047 -24.047 1 21.59 170 VAL B C 1
ATOM 2610 O O . VAL B 1 170 ? 14.953 9.859 -23.859 1 21.59 170 VAL B O 1
#

Foldseek 3Di:
DQDDAPNAGCDPDPNDGPVRVVVVVVVVVLVVVLQVVLQVQLCVPQVAGPLRLVLLVVLLPDPQSKDWLVVSCVSSVHDSVVSVVSLVVCVVVVQWDWDADPPPSPTIMIGGDPVVNVSSVVSVVSSVVSCCVSPVVVDDPVRVVVVVVVVCVVVVVVVPPDDPPPPPPD/DQDDAPNAGCDPDPNDGPVRVVVVVVVVVLVVVLQVVLQVQLCVPQVAGPLRLVLLVVLLPDPQSKDWLVVSCVSSVHDSVVSVVSLVVCVVVVQWDWDADPPPSPTIMIHGDPVVNVSSVVSVVSSVVSCCVSPVVVDDPVRVVVVVVVVCVVVVVVVPPDDPPPPPPD

Secondary structure (DSSP, 8-state):
---EETTEEB-SSTT-BHHHHHHHHHHHHHHHHHHHHHHHHHHHHHS--HHHHHHHHHHHHSTTSEEEHHHHHHHHT--HHHHHHHHHHHHHTTSEEEEE-TTTSS-EEEEE-HHHHHHHHHHHHHHHHHHHHHTGGGS-HHHHHHHHHHHHHHHHHHHHHS--------/---EETTEEB-SSTT-BHHHHHHHHHHHHHHHHHHHHHHHHHHHHHS--HHHHHHHHHHHHSTTSEEEHHHHHHHHT--HHHHHHHHHHHHHTTSEEEEE-TTTSS-EEEEE-HHHHHHHHHHHHHHHHHHHHHTGGGS-HHHHHHHHHHHHHHHHHHHHHS--------

Solvent-accessible surface area (backbone atoms only — not comparable to full-atom values): 18030 Å² total; per-residue (Å²): 126,82,50,70,40,97,90,31,57,36,33,90,50,48,96,26,25,43,69,57,43,49,19,49,52,22,40,51,48,21,46,54,51,49,51,50,53,49,25,48,52,34,34,74,75,64,72,34,46,54,67,52,42,54,49,45,47,51,22,62,69,30,95,83,21,43,45,42,52,68,56,52,14,61,74,66,72,45,53,60,70,56,45,52,52,50,50,53,54,36,34,76,71,49,26,31,47,76,44,70,26,85,85,65,70,74,42,54,24,41,29,53,33,74,59,23,45,56,51,31,57,57,46,38,46,57,48,27,51,43,45,42,61,57,50,52,65,58,45,53,71,69,51,40,51,49,47,15,51,56,21,40,47,33,33,54,59,55,66,73,62,60,66,76,75,73,73,65,88,119,127,84,49,70,42,99,90,31,56,36,35,89,48,47,97,28,26,44,68,57,44,49,19,50,51,22,39,52,49,21,46,54,51,49,51,50,52,50,25,49,53,34,34,74,75,65,74,33,45,55,68,51,43,54,51,44,45,52,22,62,69,30,94,81,20,43,45,42,52,68,54,51,15,62,74,66,73,44,52,60,70,57,43,51,52,50,48,52,53,36,32,77,71,48,26,31,46,75,43,71,26,85,83,66,70,74,42,52,24,42,29,52,33,74,60,24,45,55,50,33,57,56,46,38,45,55,48,28,51,44,46,42,61,56,51,52,66,58,46,53,72,70,52,41,53,50,48,16,52,55,21,39,46,32,33,53,56,56,65,74,61,60,66,76,76,73,75,65,89,118

Organism: Mycolicibacterium smegmatis (strain ATCC 700084 / mc(2)155) (NCBI:txid246196)

pLDDT: mean 90.27, std 16.2, range [21.23, 98.81]